Protein AF-A0A925EQN0-F1 (afdb_monomer_lite)

Radius of gyration: 36.77 Å; chains: 1; bounding box: 97×65×99 Å

pLDDT: mean 90.42, std 8.97, range [53.41, 98.31]

Structure (mmCIF, N/CA/C/O backbone):
data_AF-A0A925EQN0-F1
#
_entry.id   AF-A0A925EQN0-F1
#
loop_
_atom_site.group_PDB
_atom_site.id
_atom_site.type_symbol
_atom_site.label_atom_id
_atom_site.label_alt_id
_atom_site.label_comp_id
_atom_site.label_asym_id
_atom_site.label_entity_id
_atom_site.label_seq_id
_atom_site.pdbx_PDB_ins_code
_atom_site.Cartn_x
_atom_site.Cartn_y
_atom_site.Cartn_z
_atom_site.occupancy
_atom_site.B_iso_or_equiv
_atom_site.auth_seq_id
_atom_site.auth_comp_id
_atom_site.auth_asym_id
_atom_site.auth_atom_id
_atom_site.pdbx_PDB_model_num
ATOM 1 N N . MET A 1 1 ? 70.027 45.862 -62.067 1.00 58.44 1 MET A N 1
ATOM 2 C CA . MET A 1 1 ? 68.716 45.184 -62.130 1.00 58.44 1 MET A CA 1
ATOM 3 C C . MET A 1 1 ? 68.752 43.641 -61.970 1.00 58.44 1 MET A C 1
ATOM 5 O O . MET A 1 1 ? 67.937 42.987 -62.599 1.00 58.44 1 MET A O 1
ATOM 9 N N . PRO A 1 2 ? 69.597 43.026 -61.104 1.00 63.03 2 PRO A N 1
ATOM 10 C CA . PRO A 1 2 ? 69.382 41.618 -60.701 1.00 63.03 2 PRO A CA 1
ATOM 11 C C . PRO A 1 2 ? 68.951 41.403 -59.232 1.00 63.03 2 PRO A C 1
ATOM 13 O O . PRO A 1 2 ? 68.528 40.306 -58.888 1.00 63.03 2 PRO A O 1
ATOM 16 N N . LYS A 1 3 ? 69.022 42.420 -58.357 1.00 62.72 3 LYS A N 1
ATOM 17 C CA . LYS A 1 3 ? 68.705 42.266 -56.920 1.00 62.72 3 LYS A CA 1
ATOM 18 C C . LYS A 1 3 ? 67.202 42.151 -56.619 1.00 62.72 3 LYS A C 1
ATOM 20 O O . LYS A 1 3 ? 66.830 41.412 -55.714 1.00 62.72 3 LYS A O 1
ATOM 25 N N . ASP A 1 4 ? 66.349 42.803 -57.407 1.00 73.25 4 ASP A N 1
ATOM 26 C CA . ASP A 1 4 ? 64.898 42.819 -57.157 1.00 73.25 4 ASP A CA 1
ATOM 27 C C . ASP A 1 4 ? 64.240 41.462 -57.460 1.00 73.25 4 ASP A C 1
ATOM 29 O O . ASP A 1 4 ? 63.371 41.014 -56.719 1.00 73.25 4 ASP A O 1
ATOM 33 N N . SER A 1 5 ? 64.725 40.737 -58.477 1.00 79.12 5 SER A N 1
ATOM 34 C CA . SER A 1 5 ? 64.234 39.388 -58.802 1.00 79.12 5 SER A CA 1
ATOM 35 C C . SER A 1 5 ? 64.586 38.355 -57.728 1.00 79.12 5 SER A C 1
ATOM 37 O O . SER A 1 5 ? 63.827 37.414 -57.515 1.00 79.12 5 SER A O 1
ATOM 39 N N . GLN A 1 6 ? 65.720 38.523 -57.041 1.00 85.00 6 GLN A N 1
ATOM 40 C CA . GLN A 1 6 ? 66.134 37.616 -55.971 1.00 8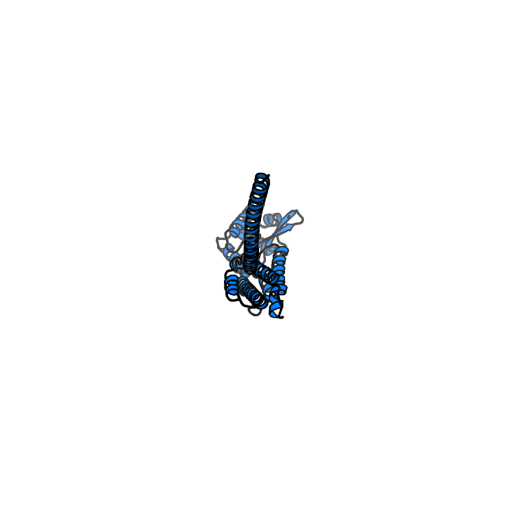5.00 6 GLN A CA 1
ATOM 41 C C . GLN A 1 6 ? 65.273 37.810 -54.717 1.00 85.00 6 GLN A C 1
ATOM 43 O O . GLN A 1 6 ? 64.900 36.830 -54.081 1.00 85.00 6 GLN A O 1
ATOM 48 N N . LEU A 1 7 ? 64.906 39.055 -54.395 1.00 84.50 7 LEU A N 1
ATOM 49 C CA . LEU A 1 7 ? 64.017 39.358 -53.274 1.00 84.50 7 LEU A CA 1
ATOM 50 C C . LEU A 1 7 ? 62.600 38.812 -53.506 1.00 84.50 7 LEU A C 1
ATOM 52 O O . LEU A 1 7 ? 62.035 38.201 -52.604 1.00 84.50 7 LEU A O 1
ATOM 56 N N . VAL A 1 8 ? 62.051 38.980 -54.714 1.00 85.75 8 VAL A N 1
ATOM 57 C CA . VAL A 1 8 ? 60.722 38.451 -55.070 1.00 85.75 8 VAL A CA 1
ATOM 58 C C . VAL A 1 8 ? 60.689 36.923 -54.970 1.00 85.75 8 VAL A C 1
ATOM 60 O O . VAL A 1 8 ? 59.773 36.380 -54.360 1.00 85.75 8 VAL A O 1
ATOM 63 N N . ASN A 1 9 ? 61.713 36.232 -55.478 1.00 88.12 9 ASN A N 1
ATOM 64 C CA . ASN A 1 9 ? 61.792 34.771 -55.387 1.00 88.12 9 ASN A CA 1
ATOM 65 C C . ASN A 1 9 ? 61.918 34.284 -53.935 1.00 88.12 9 ASN A C 1
ATOM 67 O O . ASN A 1 9 ? 61.259 33.318 -53.564 1.00 88.12 9 ASN A O 1
ATOM 71 N N . SER A 1 10 ? 62.699 34.972 -53.096 1.00 87.31 10 SER A N 1
ATOM 72 C CA . SER A 1 10 ? 62.798 34.640 -51.668 1.00 87.31 10 SER A CA 1
ATOM 73 C C . SER A 1 10 ? 61.473 34.839 -50.929 1.00 87.31 10 SER A C 1
ATOM 75 O O . SER A 1 10 ? 61.122 34.028 -50.079 1.00 87.31 10 SER A O 1
ATOM 77 N N . ILE A 1 11 ? 60.719 35.895 -51.250 1.00 88.12 11 ILE A N 1
ATOM 78 C CA . ILE A 1 11 ? 59.400 36.148 -50.653 1.00 88.12 11 ILE A CA 1
ATOM 79 C C . ILE A 1 11 ? 58.397 35.070 -51.085 1.00 88.12 11 ILE A C 1
ATOM 81 O O . ILE A 1 11 ? 57.689 34.531 -50.239 1.00 88.12 11 ILE A O 1
ATOM 85 N N . LEU A 1 12 ? 58.364 34.717 -52.375 1.00 89.50 12 LEU A N 1
ATOM 86 C CA . LEU A 1 12 ? 57.495 33.652 -52.889 1.00 89.50 12 LEU A CA 1
ATOM 87 C C . LEU A 1 12 ? 57.830 32.288 -52.280 1.00 89.50 12 LEU A C 1
ATOM 89 O O . LEU A 1 12 ? 56.913 31.544 -51.940 1.00 89.50 12 LEU A O 1
ATOM 93 N N . GLN A 1 13 ? 59.117 31.983 -52.083 1.00 90.62 13 GLN A N 1
ATOM 94 C CA . GLN A 1 13 ? 59.533 30.750 -51.417 1.00 90.62 13 GLN A CA 1
ATOM 95 C C . GLN A 1 13 ? 59.022 30.704 -49.974 1.00 90.62 13 GLN A C 1
ATOM 97 O O . GLN A 1 13 ? 58.422 29.714 -49.581 1.00 90.62 13 GLN A O 1
ATOM 102 N N . VAL A 1 14 ? 59.168 31.795 -49.214 1.00 91.56 14 VAL A N 1
ATOM 103 C CA . VAL A 1 14 ? 58.647 31.869 -47.840 1.00 91.56 14 VAL A CA 1
ATOM 104 C C . VAL A 1 14 ? 57.130 31.673 -47.817 1.00 91.56 14 VAL A C 1
ATOM 106 O O . VAL A 1 14 ? 56.643 30.910 -46.992 1.00 91.56 14 VAL A O 1
ATOM 109 N N . PHE A 1 15 ? 56.374 32.310 -48.717 1.00 92.81 15 PHE A N 1
ATOM 110 C CA . PHE A 1 15 ? 54.924 32.095 -48.789 1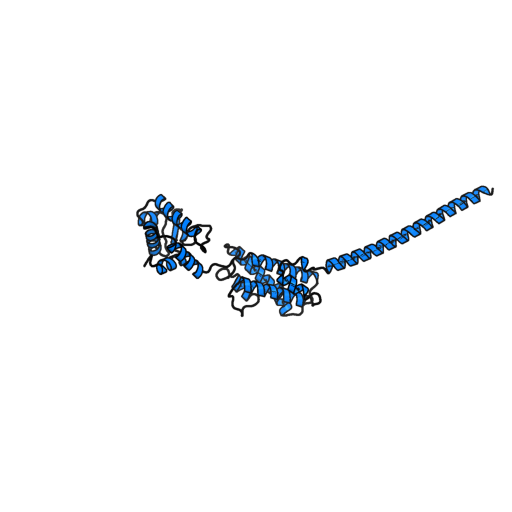.00 92.81 15 PHE A CA 1
ATOM 111 C C . PHE A 1 15 ? 54.564 30.648 -49.126 1.00 92.81 15 PHE A C 1
ATOM 113 O O . PHE A 1 15 ? 53.687 30.096 -48.472 1.00 92.81 15 PHE A O 1
ATOM 120 N N . THR A 1 16 ? 55.280 30.029 -50.065 1.00 91.44 16 THR A N 1
ATOM 121 C CA . THR A 1 16 ? 55.077 28.621 -50.439 1.00 91.44 16 THR A CA 1
ATOM 122 C C . THR A 1 16 ? 55.351 27.699 -49.248 1.00 91.44 16 THR A C 1
ATOM 124 O O . THR A 1 16 ? 54.508 26.879 -48.898 1.00 91.44 16 THR A O 1
ATOM 127 N N . ASP A 1 17 ? 56.470 27.899 -48.544 1.00 90.00 17 ASP A N 1
ATOM 128 C CA . ASP A 1 17 ? 56.831 27.118 -47.355 1.00 90.00 17 ASP A CA 1
ATOM 129 C C . ASP A 1 17 ? 55.793 27.295 -46.224 1.00 90.00 17 ASP A C 1
ATOM 131 O O . ASP A 1 17 ? 55.459 26.349 -45.499 1.00 90.00 17 ASP A O 1
ATOM 135 N N . TYR A 1 18 ? 55.253 28.510 -46.062 1.00 92.75 18 TYR A N 1
ATOM 136 C CA . TYR A 1 18 ? 54.185 28.794 -45.101 1.00 92.75 18 TYR A CA 1
ATOM 137 C C . TYR A 1 18 ? 52.859 28.137 -45.498 1.00 92.75 18 TYR A C 1
ATOM 139 O O . TYR A 1 18 ? 52.215 27.553 -44.625 1.00 92.75 18 TYR A O 1
ATOM 147 N N . GLU A 1 19 ? 52.452 28.213 -46.766 1.00 93.62 19 GLU A N 1
ATOM 148 C CA . GLU A 1 19 ? 51.246 27.554 -47.284 1.00 93.62 19 GLU A CA 1
ATOM 149 C C . GLU A 1 19 ? 51.333 26.039 -47.087 1.00 93.62 19 GLU A C 1
ATOM 151 O O . GLU A 1 19 ? 50.439 25.455 -46.477 1.00 93.62 19 GLU A O 1
ATOM 156 N N . GLU A 1 20 ? 52.455 25.413 -47.454 1.00 92.19 20 GLU A N 1
ATOM 157 C CA . GLU A 1 20 ? 52.671 23.975 -47.252 1.00 92.19 20 GLU A CA 1
ATOM 158 C C . GLU A 1 20 ? 52.589 23.579 -45.770 1.00 92.19 20 GLU A C 1
ATOM 160 O O . GLU A 1 20 ? 51.961 22.575 -45.408 1.00 92.19 20 GLU A O 1
ATOM 165 N N . THR A 1 21 ? 53.180 24.391 -44.888 1.00 94.62 21 THR A N 1
ATOM 166 C CA . THR A 1 21 ? 53.136 24.171 -43.436 1.00 94.62 21 THR A CA 1
ATOM 167 C C . THR A 1 21 ? 51.713 24.297 -42.886 1.00 94.62 21 THR A C 1
ATOM 169 O O . THR A 1 21 ? 51.304 23.513 -42.022 1.00 94.62 21 THR A O 1
ATOM 172 N N . TRP A 1 22 ? 50.945 25.282 -43.354 1.00 93.38 22 TRP A N 1
ATOM 173 C CA . TRP A 1 22 ? 49.561 25.485 -42.931 1.00 93.38 22 TRP A CA 1
ATOM 174 C C . TRP A 1 22 ? 48.634 24.391 -43.458 1.00 93.38 22 TRP A C 1
ATOM 176 O O . TRP A 1 22 ? 47.835 23.867 -42.682 1.00 93.38 22 TRP A O 1
ATOM 186 N N . ASP A 1 23 ? 48.802 23.960 -44.704 1.00 93.94 23 ASP A N 1
ATOM 187 C CA . ASP A 1 23 ? 48.043 22.855 -45.290 1.00 93.94 23 ASP A CA 1
ATOM 188 C C . ASP A 1 23 ? 48.333 21.525 -44.592 1.00 93.94 23 ASP A C 1
ATOM 190 O O . ASP A 1 23 ? 47.439 20.696 -44.396 1.00 93.94 23 ASP A O 1
ATOM 194 N N . ALA A 1 24 ? 49.581 21.292 -44.178 1.00 93.69 24 ALA A N 1
ATOM 195 C CA . ALA A 1 24 ? 49.928 20.141 -43.350 1.00 93.69 24 ALA A CA 1
ATOM 196 C C . ALA A 1 24 ? 49.210 20.186 -41.989 1.00 93.69 24 ALA A C 1
ATOM 198 O O . ALA A 1 24 ? 48.601 19.195 -41.583 1.00 93.69 24 ALA A O 1
ATOM 199 N N . LYS A 1 25 ? 49.206 21.345 -41.315 1.00 95.06 25 LYS A N 1
ATOM 200 C CA . LYS A 1 25 ? 48.501 21.528 -40.033 1.00 95.06 25 LYS A CA 1
ATOM 201 C C . LYS A 1 25 ? 46.985 21.385 -40.166 1.00 95.06 25 LYS A C 1
ATOM 203 O O . LYS A 1 25 ? 46.360 20.786 -39.295 1.00 95.06 25 LYS A O 1
ATOM 208 N N . LEU A 1 26 ? 46.390 21.914 -41.235 1.00 95.00 26 LEU A N 1
ATOM 209 C CA . LEU A 1 26 ? 44.955 21.794 -41.497 1.00 95.00 26 LEU A CA 1
ATOM 210 C C . LEU A 1 26 ? 44.553 20.337 -41.741 1.00 95.00 26 LEU A C 1
ATOM 212 O O . LEU A 1 26 ? 43.546 19.893 -41.194 1.00 95.00 26 LEU A O 1
ATOM 216 N N . ARG A 1 27 ? 45.359 19.574 -42.490 1.00 95.31 27 ARG A N 1
ATOM 217 C CA . ARG A 1 27 ? 45.134 18.135 -42.698 1.00 95.31 27 ARG A CA 1
ATOM 218 C C . ARG A 1 27 ? 45.227 17.336 -41.399 1.00 95.31 27 ARG A C 1
ATOM 220 O O . ARG A 1 27 ? 44.339 16.531 -41.139 1.00 95.31 27 ARG A O 1
ATOM 227 N N . ASP A 1 28 ? 46.240 17.594 -40.570 1.00 96.69 28 ASP A N 1
ATOM 228 C CA . ASP A 1 28 ? 46.379 16.951 -39.254 1.00 96.69 28 ASP A CA 1
ATOM 229 C C . ASP A 1 28 ? 45.178 17.254 -38.342 1.00 96.69 28 ASP A C 1
ATOM 231 O O . ASP A 1 28 ? 44.605 16.357 -37.723 1.00 96.69 28 ASP A O 1
ATOM 235 N N . LYS A 1 29 ? 44.724 18.514 -38.314 1.00 96.44 29 LYS A N 1
ATOM 236 C CA . LYS A 1 29 ? 43.554 18.917 -37.523 1.00 96.44 29 LYS A CA 1
ATOM 237 C C . LYS A 1 29 ? 42.253 18.311 -38.039 1.00 96.44 29 LYS A C 1
ATOM 239 O O . LYS A 1 29 ? 41.439 17.880 -37.229 1.00 96.44 29 LYS A O 1
ATOM 244 N N . ALA A 1 30 ? 42.062 18.245 -39.354 1.00 96.00 30 ALA A N 1
ATOM 245 C CA . ALA A 1 30 ? 40.897 17.595 -39.948 1.00 96.00 30 ALA A CA 1
ATOM 246 C C . ALA A 1 30 ? 40.858 16.093 -39.622 1.00 96.00 30 ALA A C 1
ATOM 248 O O . ALA A 1 30 ? 39.791 15.552 -39.341 1.00 96.00 30 ALA A O 1
ATOM 249 N N . GLU A 1 31 ? 42.014 15.427 -39.603 1.00 96.44 31 GLU A N 1
ATOM 250 C CA . GLU A 1 31 ? 42.104 14.023 -39.203 1.00 96.44 31 GLU A CA 1
ATOM 251 C C . GLU A 1 31 ? 41.797 13.825 -37.715 1.00 96.44 31 GLU A C 1
ATOM 253 O O . GLU A 1 31 ? 41.007 12.951 -37.366 1.00 96.44 31 GLU A O 1
ATOM 258 N N . GLN A 1 32 ? 42.330 14.688 -36.843 1.00 96.69 32 GLN A N 1
ATOM 259 C CA . GLN A 1 32 ? 41.998 14.682 -35.414 1.00 96.69 32 GLN A CA 1
ATOM 260 C C . GLN A 1 32 ? 40.500 14.898 -35.165 1.00 96.69 32 GLN A C 1
ATOM 262 O O . GLN A 1 32 ? 39.926 14.210 -34.326 1.00 96.69 32 GLN A O 1
ATOM 267 N N . ILE A 1 33 ? 39.853 15.815 -35.895 1.00 96.31 33 ILE A N 1
ATOM 268 C CA . ILE A 1 33 ? 38.404 16.042 -35.785 1.00 96.31 33 ILE A CA 1
ATOM 269 C C . ILE A 1 33 ? 37.640 14.776 -36.172 1.00 96.31 33 ILE A C 1
ATOM 271 O O . ILE A 1 33 ? 36.804 14.334 -35.394 1.00 96.31 33 ILE A O 1
ATOM 275 N N . ARG A 1 34 ? 37.976 14.136 -37.300 1.00 96.31 34 ARG A N 1
ATOM 276 C CA . ARG A 1 34 ? 37.315 12.887 -37.721 1.00 96.31 34 ARG A CA 1
ATOM 277 C C . ARG A 1 34 ? 37.488 11.757 -36.707 1.00 96.31 34 ARG A C 1
ATOM 279 O O . ARG A 1 34 ? 36.537 11.031 -36.434 1.00 96.31 34 ARG A O 1
ATOM 286 N N . GLN A 1 35 ? 38.679 11.619 -36.125 1.00 96.56 35 GLN A N 1
ATOM 287 C CA . GLN A 1 35 ? 38.935 10.626 -35.077 1.00 96.56 35 GLN A CA 1
ATOM 288 C C . GLN A 1 35 ? 38.119 10.909 -33.813 1.00 96.56 35 GLN A C 1
ATOM 290 O O . GLN A 1 35 ? 37.548 9.984 -33.240 1.00 96.56 35 GLN A O 1
ATOM 295 N N . LEU A 1 36 ? 38.028 12.175 -33.395 1.00 95.50 36 LEU A N 1
ATOM 296 C CA . LEU A 1 36 ? 37.212 12.576 -32.250 1.00 95.50 36 LEU A CA 1
ATOM 297 C C . LEU A 1 36 ? 35.720 12.374 -32.519 1.00 95.50 36 LEU A C 1
ATOM 299 O O . LEU A 1 36 ? 35.025 11.864 -31.650 1.00 95.50 36 LEU A O 1
ATOM 303 N N . GLU A 1 37 ? 35.229 12.709 -33.711 1.00 95.88 37 GLU A N 1
ATOM 304 C CA . GLU A 1 37 ? 33.841 12.456 -34.115 1.00 95.88 37 GLU A CA 1
ATOM 305 C C . GLU A 1 37 ? 33.521 10.956 -34.085 1.00 95.88 37 GLU A C 1
ATOM 307 O O . GLU A 1 37 ? 32.477 10.560 -33.568 1.00 95.88 37 GLU A O 1
ATOM 312 N N . GLN A 1 38 ? 34.440 10.105 -34.555 1.00 94.44 38 GLN A N 1
ATOM 313 C CA . GLN A 1 38 ? 34.281 8.652 -34.488 1.00 94.44 38 GLN A CA 1
ATOM 314 C C . GLN A 1 38 ? 34.297 8.132 -33.042 1.00 94.44 38 GLN A C 1
ATOM 316 O O . GLN A 1 38 ? 33.487 7.274 -32.696 1.00 94.44 38 GLN A O 1
ATOM 321 N N . GLN A 1 39 ? 35.183 8.653 -32.189 1.00 93.38 39 GLN A N 1
ATOM 322 C CA . GLN A 1 39 ? 35.232 8.296 -30.768 1.00 93.38 39 GLN A CA 1
ATOM 323 C C . GLN A 1 39 ? 33.982 8.752 -30.017 1.00 93.38 39 GLN A C 1
ATOM 325 O O . GLN A 1 39 ? 33.459 7.990 -29.212 1.00 93.38 39 GLN A O 1
ATOM 330 N N . VAL A 1 40 ? 33.482 9.962 -30.282 1.00 90.50 40 VAL A N 1
ATOM 331 C CA . VAL A 1 40 ? 32.233 10.463 -29.697 1.00 90.50 40 VAL A CA 1
ATOM 332 C C . VAL A 1 40 ? 31.068 9.590 -30.139 1.00 90.50 40 VAL A C 1
ATOM 334 O O . VAL A 1 40 ? 30.333 9.129 -29.280 1.00 90.50 40 VAL A O 1
ATOM 337 N N . ALA A 1 41 ? 30.949 9.264 -31.429 1.00 84.56 41 ALA A N 1
ATOM 338 C CA . ALA A 1 41 ? 29.894 8.375 -31.915 1.00 84.56 41 ALA A CA 1
ATOM 339 C C . ALA A 1 41 ? 29.976 6.970 -31.289 1.00 84.56 41 ALA A C 1
ATOM 341 O O . ALA A 1 41 ? 28.951 6.377 -30.954 1.00 84.56 41 ALA A O 1
ATOM 342 N N . GLN A 1 42 ? 31.188 6.442 -31.092 1.00 84.38 42 GLN A N 1
ATOM 343 C CA . GLN A 1 42 ? 31.390 5.165 -30.411 1.00 84.38 42 GLN A CA 1
ATOM 344 C C . GLN A 1 42 ? 30.995 5.245 -28.932 1.00 84.38 42 GLN A C 1
ATOM 346 O O . GLN A 1 42 ? 30.252 4.391 -28.463 1.00 84.38 42 GLN A O 1
ATOM 351 N N . LEU A 1 43 ? 31.438 6.274 -28.207 1.00 78.62 43 LEU A N 1
ATOM 352 C CA . LEU A 1 43 ? 31.100 6.475 -26.796 1.00 78.62 43 LEU A CA 1
ATOM 353 C C . LEU A 1 43 ? 29.610 6.759 -26.599 1.00 78.62 43 LEU A C 1
ATOM 355 O O . LEU A 1 43 ? 29.028 6.285 -25.632 1.00 78.62 43 LEU A O 1
ATOM 359 N N . GLU A 1 44 ? 28.979 7.501 -27.506 1.00 76.88 44 GLU A N 1
ATOM 360 C CA . GLU A 1 44 ? 27.533 7.711 -27.523 1.00 76.88 44 GLU A CA 1
ATOM 361 C C . GLU A 1 44 ? 26.802 6.393 -27.760 1.00 76.88 44 GLU A C 1
ATOM 363 O O . GLU A 1 44 ? 25.831 6.126 -27.063 1.00 76.88 44 GLU A O 1
ATOM 368 N N . SER A 1 45 ? 27.286 5.539 -28.668 1.00 70.25 45 SER A N 1
ATOM 369 C CA . SER A 1 45 ? 26.742 4.192 -28.870 1.00 70.25 45 SER A CA 1
ATOM 370 C C . SER A 1 45 ? 26.929 3.313 -27.634 1.00 70.25 45 SER A C 1
ATOM 372 O O . SER A 1 45 ? 25.985 2.656 -27.222 1.00 70.25 45 SER A O 1
ATOM 374 N N . GLU A 1 46 ? 28.100 3.327 -26.997 1.00 69.50 46 GLU A N 1
ATOM 375 C CA . GLU A 1 46 ? 28.379 2.566 -25.772 1.00 69.50 46 GLU A CA 1
ATOM 376 C C . GLU A 1 46 ? 27.536 3.066 -24.587 1.00 69.50 46 GLU A C 1
ATOM 378 O O . GLU A 1 46 ? 27.012 2.267 -23.812 1.00 69.50 46 GLU A O 1
ATOM 383 N N . LEU A 1 47 ? 27.348 4.384 -24.466 1.00 62.38 47 LEU A N 1
ATOM 384 C CA . LEU A 1 47 ? 26.494 5.009 -23.455 1.00 62.38 47 LEU A CA 1
ATOM 385 C C . LEU A 1 47 ? 25.007 4.746 -23.728 1.00 62.38 47 LEU A C 1
ATOM 387 O O . LEU A 1 47 ? 24.227 4.581 -22.793 1.00 62.38 47 LEU A O 1
ATOM 391 N N . LEU A 1 48 ? 24.605 4.695 -24.999 1.00 57.91 48 LEU A N 1
ATOM 392 C CA . LEU A 1 48 ? 23.242 4.364 -25.391 1.00 57.91 48 LEU A CA 1
ATOM 393 C C . LEU A 1 48 ? 22.971 2.874 -25.158 1.00 57.91 48 LEU A C 1
ATOM 395 O O . LEU A 1 48 ? 21.937 2.554 -24.581 1.00 57.91 48 LEU A O 1
ATOM 399 N N . GLU A 1 49 ? 23.887 1.975 -25.530 1.00 58.59 49 GLU A N 1
ATOM 400 C CA . GLU A 1 49 ? 23.816 0.522 -25.290 1.00 58.59 49 GLU A CA 1
ATOM 401 C C . GLU A 1 49 ? 23.892 0.169 -23.799 1.00 58.59 49 GLU A C 1
ATOM 403 O O . GLU A 1 49 ? 23.286 -0.810 -23.354 1.00 58.59 49 GLU A O 1
ATOM 408 N N . ALA A 1 50 ? 24.533 1.017 -22.994 1.00 53.41 50 ALA A N 1
ATOM 409 C CA . ALA A 1 50 ? 24.428 1.015 -21.547 1.00 53.41 50 ALA A CA 1
ATOM 410 C C . ALA A 1 50 ? 23.024 1.461 -21.087 1.00 53.41 50 ALA A C 1
ATOM 412 O O . ALA A 1 50 ? 22.842 2.471 -20.415 1.00 53.41 50 ALA A O 1
ATOM 413 N N . VAL A 1 51 ? 22.016 0.605 -21.289 1.00 54.34 51 VAL A N 1
ATOM 414 C CA . VAL A 1 51 ? 21.224 0.262 -20.101 1.00 54.34 51 VAL A CA 1
ATOM 415 C C . VAL A 1 51 ? 22.082 -0.655 -19.287 1.00 54.34 51 VAL A C 1
ATOM 417 O O . VAL A 1 51 ? 22.035 -1.877 -19.393 1.00 54.34 51 VAL A O 1
ATOM 420 N N . THR A 1 52 ? 22.940 -0.030 -18.496 1.00 57.34 52 THR A N 1
ATOM 421 C CA . THR A 1 52 ? 23.561 -0.751 -17.421 1.00 57.34 52 THR A CA 1
ATOM 422 C C . THR A 1 52 ? 22.436 -1.157 -16.474 1.00 57.34 52 THR A C 1
ATOM 424 O O . THR A 1 52 ? 21.627 -0.334 -16.040 1.00 57.34 52 THR A O 1
ATOM 427 N N . PRO A 1 53 ? 22.407 -2.430 -16.072 1.00 58.75 53 PRO A N 1
ATOM 428 C CA . PRO A 1 53 ? 21.712 -2.856 -14.868 1.00 58.75 53 PRO A CA 1
ATOM 429 C C . PRO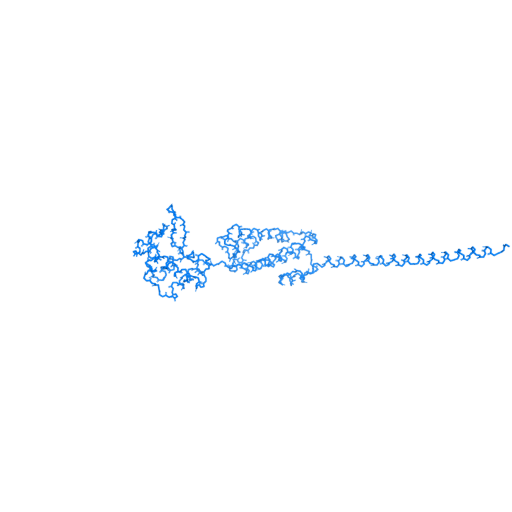 A 1 53 ? 22.171 -2.087 -13.609 1.00 58.75 53 PRO A C 1
ATOM 431 O O . PRO A 1 53 ? 21.669 -2.349 -12.528 1.00 58.75 53 PRO A O 1
ATOM 434 N N . ASP A 1 54 ? 23.123 -1.154 -13.719 1.00 64.06 54 ASP A N 1
ATOM 435 C CA . ASP A 1 54 ? 23.595 -0.290 -12.639 1.00 64.06 54 ASP A CA 1
ATOM 436 C C . ASP A 1 54 ? 22.596 0.791 -12.223 1.00 64.06 54 ASP A C 1
ATOM 438 O O . ASP A 1 54 ? 22.630 1.188 -11.064 1.00 64.06 54 ASP A O 1
ATOM 442 N N . ASP A 1 55 ? 21.665 1.182 -13.098 1.00 79.62 55 ASP A N 1
ATOM 443 C CA . ASP A 1 55 ? 20.558 2.083 -12.735 1.00 79.62 55 ASP A CA 1
ATOM 444 C C . ASP A 1 55 ? 19.359 1.344 -12.110 1.00 79.62 55 ASP A C 1
ATOM 446 O O . ASP A 1 55 ? 18.409 1.984 -11.663 1.00 79.62 55 ASP A O 1
ATOM 450 N N . ILE A 1 56 ? 19.362 0.005 -12.138 1.00 89.69 56 ILE A N 1
ATOM 451 C CA . ILE A 1 56 ? 18.278 -0.824 -11.602 1.00 89.69 56 ILE A CA 1
ATOM 452 C C . ILE A 1 56 ? 18.501 -1.014 -10.108 1.00 89.69 56 ILE A C 1
ATOM 454 O O . ILE A 1 56 ? 19.546 -1.517 -9.694 1.00 89.69 56 ILE A O 1
ATOM 458 N N . ILE A 1 57 ? 17.498 -0.633 -9.322 1.00 93.06 57 ILE A N 1
ATOM 459 C CA . ILE A 1 57 ? 17.553 -0.650 -7.862 1.00 93.06 57 ILE A CA 1
ATOM 460 C C . ILE A 1 57 ? 17.220 -2.045 -7.316 1.00 93.06 57 ILE A C 1
ATOM 462 O O . ILE A 1 57 ? 17.891 -2.511 -6.395 1.00 93.06 57 ILE A O 1
ATOM 466 N N . ASP A 1 58 ? 16.209 -2.743 -7.853 1.00 94.62 58 ASP A N 1
ATOM 467 C CA . ASP A 1 58 ? 15.887 -4.098 -7.384 1.00 94.62 58 ASP A CA 1
ATOM 468 C C . ASP A 1 58 ? 16.952 -5.099 -7.852 1.00 94.62 58 ASP A C 1
ATOM 470 O O . ASP A 1 58 ? 17.050 -5.461 -9.026 1.00 94.62 58 ASP A O 1
ATOM 474 N N . GLU A 1 59 ? 17.720 -5.612 -6.891 1.00 93.00 59 GLU A N 1
ATOM 475 C CA . GLU A 1 59 ? 18.811 -6.562 -7.135 1.00 93.00 59 GLU A CA 1
ATOM 476 C C . GLU A 1 59 ? 18.346 -7.842 -7.850 1.00 93.00 59 GLU A C 1
ATOM 478 O O . GLU A 1 59 ? 19.056 -8.389 -8.692 1.00 93.00 59 GLU A O 1
ATOM 483 N N . ALA A 1 60 ? 17.128 -8.322 -7.572 1.00 93.50 60 ALA A N 1
ATOM 484 C CA . ALA A 1 60 ? 16.616 -9.533 -8.213 1.00 93.50 60 ALA A CA 1
ATOM 485 C C . ALA A 1 60 ? 16.299 -9.307 -9.701 1.00 93.50 60 ALA A C 1
ATOM 487 O O . ALA A 1 60 ? 16.557 -10.187 -10.529 1.00 93.50 60 ALA A O 1
ATOM 488 N N . LEU A 1 61 ? 15.758 -8.138 -10.050 1.00 95.00 61 LEU A N 1
ATOM 489 C CA . LEU A 1 61 ? 15.577 -7.695 -11.424 1.00 95.00 61 LEU A CA 1
ATOM 490 C C . LEU A 1 61 ? 16.937 -7.506 -12.097 1.00 95.00 61 LEU A C 1
ATOM 492 O O . LEU A 1 61 ? 17.156 -8.081 -13.164 1.00 95.00 61 LEU A O 1
ATOM 496 N N . LYS A 1 62 ? 17.867 -6.791 -11.456 1.00 93.69 62 LYS A N 1
ATOM 497 C CA . LYS A 1 62 ? 19.234 -6.570 -11.948 1.00 93.69 62 LYS A CA 1
ATOM 498 C C . LYS A 1 62 ? 19.923 -7.888 -12.313 1.00 93.69 62 LYS A C 1
ATOM 500 O O . LYS A 1 62 ? 20.337 -8.079 -13.460 1.00 93.69 62 LYS A O 1
ATOM 505 N N . ASP A 1 63 ? 19.946 -8.841 -11.384 1.00 92.44 63 ASP A N 1
ATOM 506 C CA . ASP A 1 63 ? 20.509 -10.180 -11.579 1.00 92.44 63 ASP A CA 1
ATOM 507 C C . ASP A 1 63 ? 19.829 -10.957 -12.710 1.00 92.44 63 ASP A C 1
ATOM 509 O O . ASP A 1 63 ? 20.476 -11.729 -13.430 1.00 92.44 63 ASP A O 1
ATOM 513 N N . ARG A 1 64 ? 18.507 -10.803 -12.861 1.00 92.81 64 ARG A N 1
ATOM 514 C CA . ARG A 1 64 ? 17.744 -11.465 -13.925 1.00 92.81 64 ARG A CA 1
ATOM 515 C C . ARG A 1 64 ? 18.115 -10.897 -15.290 1.00 92.81 64 ARG A C 1
ATOM 517 O O . ARG A 1 64 ? 18.360 -11.680 -16.205 1.00 92.81 64 ARG A O 1
ATOM 524 N N . LEU A 1 65 ? 18.197 -9.575 -15.420 1.00 91.50 65 LEU A N 1
ATOM 525 C CA . LEU A 1 65 ? 18.500 -8.911 -16.688 1.00 91.50 65 LEU A CA 1
ATOM 526 C C . LEU A 1 65 ? 19.965 -9.084 -17.107 1.00 91.50 65 LEU A C 1
ATOM 528 O O . LEU A 1 65 ? 20.240 -9.268 -18.290 1.00 91.50 65 LEU A O 1
ATOM 532 N N . LEU A 1 66 ? 20.903 -9.145 -16.155 1.00 88.88 66 LEU A N 1
ATOM 533 C CA . LEU A 1 66 ? 22.312 -9.455 -16.437 1.00 88.88 66 LEU A CA 1
ATOM 534 C C . LEU A 1 66 ? 22.501 -10.809 -17.142 1.00 88.88 66 LEU A C 1
ATOM 536 O O . LEU A 1 66 ? 23.436 -10.965 -17.927 1.00 88.88 66 LEU A O 1
ATOM 540 N N . LYS A 1 67 ? 21.609 -11.776 -16.901 1.00 89.69 67 LYS A N 1
ATOM 541 C CA . LYS A 1 67 ? 21.621 -13.099 -17.554 1.00 89.69 67 LYS A CA 1
ATOM 542 C C . LYS A 1 67 ? 21.012 -13.083 -18.960 1.00 89.69 67 LYS A C 1
ATOM 544 O O . LYS A 1 67 ? 21.134 -14.069 -19.678 1.00 89.69 67 LYS A O 1
ATOM 549 N N . LEU A 1 68 ? 20.365 -11.984 -19.348 1.00 88.75 68 LEU A N 1
ATOM 550 C CA . LEU A 1 68 ? 19.600 -11.832 -20.587 1.00 88.75 68 LEU A CA 1
ATOM 551 C C . LEU A 1 68 ? 20.204 -10.784 -21.532 1.00 88.75 68 LEU A C 1
ATOM 553 O O . LEU A 1 68 ? 19.528 -10.345 -22.453 1.00 88.75 68 LEU A O 1
ATOM 557 N N . LYS A 1 69 ? 21.475 -10.397 -21.347 1.00 81.56 69 LYS A N 1
ATOM 558 C CA . LYS A 1 69 ? 22.137 -9.340 -22.141 1.00 81.56 69 LYS A CA 1
ATOM 559 C C . LYS A 1 69 ? 22.019 -9.509 -23.659 1.00 81.56 69 LYS A C 1
ATOM 561 O O . LYS A 1 69 ? 21.976 -8.520 -24.372 1.00 81.56 69 LYS A O 1
ATOM 566 N N . SER A 1 70 ? 21.981 -10.748 -24.145 1.00 82.25 70 SER A N 1
ATOM 567 C CA . SER A 1 70 ? 21.878 -11.066 -25.578 1.00 82.25 70 SER A CA 1
ATOM 568 C C . SER A 1 70 ? 20.488 -11.562 -25.989 1.00 82.25 70 SER A C 1
ATOM 570 O O . SER A 1 70 ? 20.318 -12.050 -27.105 1.00 82.25 70 SER A O 1
ATOM 572 N N . ALA A 1 71 ? 19.507 -11.514 -25.085 1.00 86.62 71 ALA A N 1
ATOM 573 C CA . ALA A 1 71 ? 18.150 -11.945 -25.374 1.00 86.62 71 ALA A CA 1
ATOM 574 C C . ALA A 1 71 ? 17.381 -10.852 -26.139 1.00 86.62 71 ALA A C 1
ATOM 576 O O . ALA A 1 71 ? 17.613 -9.661 -25.913 1.00 86.62 71 ALA A O 1
ATOM 577 N N . PRO A 1 72 ? 16.422 -11.237 -26.998 1.00 88.81 72 PRO A N 1
ATOM 578 C CA . PRO A 1 72 ? 15.466 -10.304 -27.583 1.00 88.81 72 PRO A CA 1
ATOM 579 C C . PRO A 1 72 ? 14.753 -9.447 -26.523 1.00 88.81 72 PRO A C 1
ATOM 581 O O . PRO A 1 72 ? 14.453 -9.913 -25.420 1.00 88.81 72 PRO A O 1
ATOM 584 N N . LEU A 1 73 ? 14.458 -8.187 -26.857 1.00 88.75 73 LEU A N 1
ATOM 585 C CA . LEU A 1 73 ? 13.890 -7.213 -25.914 1.00 88.75 73 LEU A CA 1
ATOM 586 C C . LEU A 1 73 ? 12.520 -7.627 -25.361 1.00 88.75 73 LEU A C 1
ATOM 588 O O . LEU A 1 73 ? 12.211 -7.343 -24.203 1.00 88.75 73 LEU A O 1
ATOM 592 N N . ASP A 1 74 ? 11.710 -8.328 -26.153 1.00 88.69 74 ASP A N 1
ATOM 593 C CA . ASP A 1 74 ? 10.433 -8.887 -25.708 1.00 88.69 74 ASP A CA 1
ATOM 594 C C . ASP A 1 74 ? 10.622 -9.943 -24.607 1.00 88.69 74 ASP A C 1
ATOM 596 O O . ASP A 1 74 ? 9.892 -9.946 -23.615 1.00 88.69 74 ASP A O 1
ATOM 600 N N . THR A 1 75 ? 11.649 -10.784 -24.734 1.00 90.31 75 THR A N 1
ATOM 601 C CA . THR A 1 75 ? 12.049 -11.781 -23.737 1.00 90.31 75 THR A CA 1
ATOM 602 C C . THR A 1 75 ? 12.542 -11.093 -22.469 1.00 90.31 75 THR A C 1
ATOM 604 O O . THR A 1 75 ? 12.114 -11.443 -21.371 1.00 90.31 75 THR A O 1
ATOM 607 N N . THR A 1 76 ? 13.368 -10.058 -22.601 1.00 91.62 76 THR A N 1
ATOM 608 C CA . THR A 1 76 ? 13.853 -9.255 -21.469 1.00 91.62 76 THR A CA 1
ATOM 609 C C . THR A 1 76 ? 12.698 -8.598 -20.701 1.00 91.62 76 THR A C 1
ATOM 611 O O . THR A 1 76 ? 12.626 -8.706 -19.474 1.00 91.62 76 THR A O 1
ATOM 614 N N . LEU A 1 77 ? 11.736 -7.986 -21.402 1.00 92.12 77 LEU A N 1
ATOM 615 C CA . LEU A 1 77 ? 10.543 -7.383 -20.792 1.00 92.12 77 LEU A CA 1
ATOM 616 C C . LEU A 1 77 ? 9.625 -8.413 -20.135 1.00 92.12 77 LEU A C 1
ATOM 618 O O . LEU A 1 77 ? 9.097 -8.179 -19.045 1.00 92.12 77 LEU A O 1
ATOM 622 N N . ARG A 1 78 ? 9.441 -9.565 -20.783 1.00 91.94 78 ARG A N 1
ATOM 623 C CA . ARG A 1 78 ? 8.677 -10.686 -20.235 1.00 91.94 78 ARG A CA 1
ATOM 624 C C . ARG A 1 78 ? 9.240 -11.118 -18.885 1.00 91.94 78 ARG A C 1
ATOM 626 O O . ARG A 1 78 ? 8.489 -11.266 -17.922 1.00 91.94 78 ARG A O 1
ATOM 633 N N . GLU A 1 79 ? 10.553 -11.281 -18.812 1.00 93.94 79 GLU A N 1
ATOM 634 C CA . GLU A 1 79 ? 11.260 -11.706 -17.607 1.00 93.94 79 GLU A CA 1
ATOM 635 C C . GLU A 1 79 ? 11.220 -10.641 -16.502 1.00 93.94 79 GLU A C 1
ATOM 637 O O . GLU A 1 79 ? 10.986 -10.981 -15.341 1.00 93.94 79 GLU A O 1
ATOM 642 N N . ALA A 1 80 ? 11.317 -9.353 -16.846 1.00 94.56 80 ALA A N 1
ATOM 643 C CA . ALA A 1 80 ? 11.079 -8.263 -15.895 1.00 94.56 80 ALA A CA 1
ATOM 644 C C . ALA A 1 80 ? 9.653 -8.316 -15.310 1.00 94.56 80 ALA A C 1
ATOM 646 O O . ALA A 1 80 ? 9.456 -8.204 -14.098 1.00 94.56 80 ALA A O 1
ATOM 647 N N . GLY A 1 81 ? 8.648 -8.573 -16.155 1.00 94.50 81 GLY A N 1
ATOM 648 C CA . GLY A 1 81 ? 7.262 -8.761 -15.724 1.00 94.50 81 GLY A CA 1
ATOM 649 C C . GLY A 1 81 ? 7.076 -9.954 -14.778 1.00 94.50 81 GLY A C 1
ATOM 650 O O . GLY A 1 81 ? 6.287 -9.874 -13.835 1.00 94.50 81 GLY A O 1
ATOM 651 N N . VAL A 1 82 ? 7.823 -11.044 -14.983 1.00 93.69 82 VAL A N 1
ATOM 652 C CA . VAL A 1 82 ? 7.836 -12.205 -14.075 1.00 93.69 82 VAL A CA 1
ATOM 653 C C . VAL A 1 82 ? 8.423 -11.840 -12.710 1.00 93.69 82 VAL A C 1
ATOM 655 O O . VAL A 1 82 ? 7.881 -12.267 -11.687 1.00 93.69 82 VAL A O 1
ATOM 658 N N . VAL A 1 83 ? 9.490 -11.034 -12.666 1.00 95.94 83 VAL A N 1
ATOM 659 C CA . VAL A 1 83 ? 10.068 -10.552 -11.399 1.00 95.94 83 VAL A CA 1
ATOM 660 C C . VAL A 1 83 ? 9.046 -9.717 -10.623 1.00 95.94 83 VAL A C 1
ATOM 662 O O . VAL A 1 83 ? 8.815 -9.995 -9.444 1.00 95.94 83 VAL A O 1
ATOM 665 N N . LEU A 1 84 ? 8.358 -8.783 -11.289 1.00 96.56 84 LEU A N 1
ATOM 666 C CA . LEU A 1 84 ? 7.281 -7.992 -10.682 1.00 96.56 84 LEU A CA 1
ATOM 667 C C . LEU A 1 84 ? 6.155 -8.871 -10.123 1.00 96.56 84 LEU A C 1
ATOM 669 O O . LEU A 1 84 ? 5.739 -8.692 -8.980 1.00 96.56 84 LEU A O 1
ATOM 673 N N . GLU A 1 85 ? 5.680 -9.852 -10.894 1.00 94.94 85 GLU A N 1
ATOM 674 C CA . GLU A 1 85 ? 4.610 -10.764 -10.466 1.00 94.94 85 GLU A CA 1
ATOM 675 C C . GLU A 1 85 ? 5.033 -11.618 -9.256 1.00 94.94 85 GLU A C 1
ATOM 677 O O . GLU A 1 85 ? 4.272 -11.785 -8.298 1.00 94.94 85 GLU A O 1
ATOM 682 N N . SER A 1 86 ? 6.272 -12.117 -9.263 1.00 94.19 86 SER A N 1
ATOM 683 C CA . SER A 1 86 ? 6.860 -12.862 -8.145 1.00 94.19 86 SER A CA 1
ATOM 684 C C . SER A 1 86 ? 6.928 -12.013 -6.871 1.00 94.19 86 SER A C 1
ATOM 686 O O . SER A 1 86 ? 6.524 -12.456 -5.790 1.00 94.19 86 SER A O 1
ATOM 688 N N . ARG A 1 87 ? 7.381 -10.761 -6.995 1.00 94.88 87 ARG A N 1
ATOM 689 C CA . ARG A 1 87 ? 7.485 -9.820 -5.875 1.00 94.88 87 ARG A CA 1
ATOM 690 C C . ARG A 1 87 ? 6.120 -9.416 -5.335 1.00 94.88 87 ARG A C 1
ATOM 692 O O . ARG A 1 87 ? 5.933 -9.458 -4.121 1.00 94.88 87 ARG A O 1
ATOM 699 N N . LEU A 1 88 ? 5.147 -9.153 -6.206 1.00 95.00 88 LEU A N 1
ATOM 700 C CA . LEU A 1 88 ? 3.753 -8.916 -5.822 1.00 95.00 88 LEU A CA 1
ATOM 701 C C . LEU A 1 88 ? 3.178 -10.075 -5.015 1.00 95.00 88 LEU A C 1
ATOM 703 O O . LEU A 1 88 ? 2.549 -9.857 -3.982 1.00 95.00 88 LEU A O 1
ATOM 707 N N . ARG A 1 89 ? 3.425 -11.315 -5.448 1.00 93.81 89 ARG A N 1
ATOM 708 C CA . ARG A 1 89 ? 2.966 -12.499 -4.717 1.00 93.81 89 ARG A CA 1
ATOM 709 C C . ARG A 1 89 ? 3.601 -12.584 -3.333 1.00 93.81 89 ARG A C 1
ATOM 711 O O . ARG A 1 89 ? 2.897 -12.841 -2.364 1.00 93.81 89 ARG A O 1
ATOM 718 N N . LYS A 1 90 ? 4.909 -12.335 -3.232 1.00 92.50 90 LYS A N 1
ATOM 719 C CA . LYS A 1 90 ? 5.618 -12.319 -1.946 1.00 92.50 90 LYS A CA 1
ATOM 720 C C . LYS A 1 90 ? 5.071 -11.232 -1.014 1.00 92.50 90 LYS A C 1
ATOM 722 O O . LYS A 1 90 ? 4.820 -11.520 0.151 1.00 92.50 90 LYS A O 1
ATOM 727 N N . ALA A 1 91 ? 4.859 -10.020 -1.525 1.00 91.69 91 ALA A N 1
ATOM 728 C CA . ALA A 1 91 ? 4.333 -8.895 -0.750 1.00 91.69 91 ALA A CA 1
ATOM 729 C C . ALA A 1 91 ? 2.869 -9.106 -0.324 1.00 91.69 91 ALA A C 1
ATOM 731 O O . ALA A 1 91 ? 2.475 -8.729 0.774 1.00 91.69 91 ALA A O 1
ATOM 732 N N . GLY A 1 92 ? 2.070 -9.766 -1.165 1.00 88.56 92 GLY A N 1
ATOM 733 C CA . GLY A 1 92 ? 0.694 -10.139 -0.848 1.00 88.56 92 GLY A CA 1
ATOM 734 C C . GLY A 1 92 ? 0.545 -11.266 0.181 1.00 88.56 92 GLY A C 1
ATOM 735 O O . GLY A 1 92 ? -0.558 -11.470 0.687 1.00 88.56 92 GLY A O 1
ATOM 736 N N . GLY A 1 93 ? 1.611 -12.005 0.503 1.00 82.44 93 GLY A N 1
ATOM 737 C CA . GLY A 1 93 ? 1.556 -13.149 1.417 1.00 82.44 93 GLY A CA 1
ATOM 738 C C . GLY A 1 93 ? 0.803 -14.353 0.831 1.00 82.44 93 GLY A C 1
ATOM 739 O O . GLY A 1 93 ? 1.041 -14.737 -0.313 1.00 82.44 93 GLY A O 1
ATOM 740 N N . ASP A 1 94 ? -0.108 -14.953 1.609 1.00 75.38 94 ASP A N 1
ATOM 741 C CA . ASP A 1 94 ? -0.932 -16.128 1.247 1.00 75.38 94 ASP A CA 1
ATOM 742 C C . ASP A 1 94 ? -2.016 -15.820 0.187 1.00 75.38 94 ASP A C 1
ATOM 744 O O . ASP A 1 94 ? -3.189 -16.178 0.329 1.00 75.38 94 ASP A O 1
ATOM 748 N N . VAL A 1 95 ? -1.658 -15.109 -0.881 1.00 86.06 95 VAL A N 1
ATOM 749 C CA . VAL A 1 95 ? -2.525 -14.950 -2.051 1.00 86.06 95 VAL A CA 1
ATOM 750 C C . VAL A 1 95 ? -2.584 -16.272 -2.812 1.00 86.06 95 VAL A C 1
ATOM 752 O O . VAL A 1 95 ? -1.574 -16.968 -2.946 1.00 86.06 95 VAL A O 1
ATOM 755 N N . ASP A 1 96 ? -3.760 -16.610 -3.343 1.00 87.62 96 ASP A N 1
ATOM 756 C CA . ASP A 1 96 ? -3.956 -17.836 -4.116 1.00 87.62 96 ASP A CA 1
ATOM 757 C C . ASP A 1 96 ? -2.920 -17.939 -5.255 1.00 87.62 96 ASP A C 1
ATOM 759 O O . ASP A 1 96 ? -2.737 -17.030 -6.075 1.00 87.62 96 ASP A O 1
ATOM 763 N N . LYS A 1 97 ? -2.209 -19.073 -5.279 1.00 88.88 97 LYS A N 1
ATOM 764 C CA . LYS A 1 97 ? -1.127 -19.372 -6.225 1.00 88.88 97 LYS A CA 1
ATOM 765 C C . LYS A 1 97 ? -1.606 -19.417 -7.676 1.00 88.88 97 LYS A C 1
ATOM 767 O O . LYS A 1 97 ? -0.787 -19.248 -8.573 1.00 88.88 97 LYS A O 1
ATOM 772 N N . THR A 1 98 ? -2.903 -19.616 -7.905 1.00 92.19 98 THR A N 1
ATOM 773 C CA . THR A 1 98 ? -3.507 -19.659 -9.243 1.00 92.19 98 THR A CA 1
ATOM 774 C C . THR A 1 98 ? -3.748 -18.272 -9.842 1.00 92.19 98 THR A C 1
ATOM 776 O O . THR A 1 98 ? -3.864 -18.140 -11.061 1.00 92.19 98 THR A O 1
ATOM 779 N N . LEU A 1 99 ? -3.780 -17.220 -9.016 1.00 93.44 99 LEU A N 1
ATOM 780 C CA . LEU A 1 99 ? -4.002 -15.857 -9.489 1.00 93.44 99 LEU A CA 1
ATOM 781 C C . LEU A 1 99 ? -2.769 -15.347 -10.225 1.00 93.44 99 LEU A C 1
ATOM 783 O O . LEU A 1 99 ? -1.661 -15.400 -9.694 1.00 93.44 99 LEU A O 1
ATOM 787 N N . THR A 1 100 ? -2.970 -14.814 -11.425 1.00 92.50 100 THR A N 1
ATOM 788 C CA . THR A 1 100 ? -1.913 -14.246 -12.270 1.00 92.50 100 THR A CA 1
ATOM 789 C C . THR A 1 100 ? -2.358 -12.910 -12.849 1.00 92.50 100 THR A C 1
ATOM 791 O O . THR A 1 100 ? -3.549 -12.571 -12.851 1.00 92.50 100 THR A O 1
ATOM 794 N N . GLY A 1 101 ? -1.392 -12.128 -13.330 1.00 92.12 101 GLY A N 1
ATOM 795 C CA . GLY A 1 101 ? -1.661 -10.854 -13.982 1.00 92.12 101 GLY A CA 1
ATOM 796 C C . GLY A 1 101 ? -2.506 -9.912 -13.114 1.00 92.12 101 GLY A C 1
ATOM 797 O O . GLY A 1 101 ? -2.214 -9.685 -11.941 1.00 92.12 101 GLY A O 1
ATOM 798 N N . VAL A 1 102 ? -3.573 -9.352 -13.689 1.00 95.19 102 VAL A N 1
ATOM 799 C CA . VAL A 1 102 ? -4.422 -8.368 -12.993 1.00 95.19 102 VAL A CA 1
ATOM 800 C C . VAL A 1 102 ? -5.181 -8.933 -11.808 1.00 95.19 102 VAL A C 1
ATOM 802 O O . VAL A 1 102 ? -5.415 -8.210 -10.849 1.00 95.19 102 VAL A O 1
ATOM 805 N N . HIS A 1 103 ? -5.530 -10.218 -11.839 1.00 95.38 103 HIS A N 1
ATOM 806 C CA . HIS A 1 103 ? -6.248 -10.842 -10.734 1.00 95.38 103 HIS A CA 1
ATOM 807 C C . HIS A 1 103 ? -5.364 -10.958 -9.490 1.00 95.38 103 HIS A C 1
ATOM 809 O O . HIS A 1 103 ? -5.863 -10.830 -8.373 1.00 95.38 103 HIS A O 1
ATOM 815 N N . LEU A 1 104 ? -4.050 -11.135 -9.676 1.00 95.69 104 LEU A N 1
ATOM 816 C CA . LEU A 1 104 ? -3.091 -11.060 -8.577 1.00 95.69 104 LEU A CA 1
ATOM 817 C C . LEU A 1 104 ? -3.031 -9.640 -8.005 1.00 95.69 104 LEU A C 1
ATOM 819 O O . LEU A 1 104 ? -3.143 -9.476 -6.795 1.00 95.69 104 LEU A O 1
ATOM 823 N N . VAL A 1 105 ? -2.908 -8.620 -8.861 1.00 96.62 105 VAL A N 1
ATOM 824 C CA . VAL A 1 105 ? -2.897 -7.208 -8.431 1.00 96.62 105 VAL A CA 1
ATOM 825 C C . VAL A 1 105 ? -4.157 -6.874 -7.632 1.00 96.62 105 VAL A C 1
ATOM 827 O O . VAL A 1 105 ? -4.068 -6.315 -6.540 1.00 96.62 105 VAL A O 1
ATOM 830 N N . ASP A 1 106 ? -5.326 -7.268 -8.135 1.00 95.75 106 ASP A N 1
ATOM 831 C CA . ASP A 1 106 ? -6.597 -7.032 -7.459 1.00 95.75 106 ASP A CA 1
ATOM 832 C C . ASP A 1 106 ? -6.625 -7.714 -6.087 1.00 95.75 106 ASP A C 1
ATOM 834 O O . ASP A 1 106 ? -6.990 -7.081 -5.102 1.00 95.75 106 ASP A O 1
ATOM 838 N N . ALA A 1 107 ? -6.164 -8.959 -5.972 1.00 94.62 107 ALA A N 1
ATOM 839 C CA . ALA A 1 107 ? -6.104 -9.647 -4.684 1.00 94.62 107 ALA A CA 1
ATOM 840 C C . ALA A 1 107 ? -5.110 -9.015 -3.689 1.00 94.62 107 ALA A C 1
ATOM 842 O O . ALA A 1 107 ? -5.341 -9.061 -2.479 1.00 94.62 107 ALA A O 1
ATOM 843 N N . VAL A 1 108 ? -4.025 -8.404 -4.172 1.00 95.69 108 VAL A N 1
ATOM 844 C CA . VAL A 1 108 ? -3.014 -7.756 -3.321 1.00 95.69 108 VAL A CA 1
ATOM 845 C C . VAL A 1 108 ? -3.476 -6.380 -2.836 1.00 95.69 108 VAL A C 1
ATOM 847 O O . VAL A 1 108 ? -3.352 -6.096 -1.647 1.00 95.69 108 VAL A O 1
ATOM 850 N N . PHE A 1 109 ? -4.050 -5.548 -3.709 1.00 96.06 109 PHE A N 1
ATOM 851 C CA . PHE A 1 109 ? -4.297 -4.127 -3.416 1.00 96.06 109 PHE A CA 1
ATOM 852 C C . PHE A 1 109 ? -5.767 -3.738 -3.232 1.00 96.06 109 PHE A C 1
ATOM 854 O O . PHE A 1 109 ? -6.046 -2.555 -3.037 1.00 96.06 109 PHE A O 1
ATOM 861 N N . ASN A 1 110 ? -6.715 -4.681 -3.302 1.00 92.44 110 ASN A N 1
ATOM 862 C CA . ASN A 1 110 ? -8.141 -4.382 -3.134 1.00 92.44 110 ASN A CA 1
ATOM 863 C C . ASN A 1 110 ? -8.421 -3.508 -1.890 1.00 92.44 110 ASN A C 1
ATOM 865 O O . ASN A 1 110 ? -7.886 -3.754 -0.807 1.00 92.44 110 ASN A O 1
ATOM 869 N N . LEU A 1 111 ? -9.307 -2.519 -2.047 1.00 87.19 111 LEU A N 1
ATOM 870 C CA . LEU A 1 111 ? -9.645 -1.532 -1.012 1.00 87.19 111 LEU A CA 1
ATOM 871 C C . LEU A 1 111 ? -10.166 -2.151 0.289 1.00 87.19 111 LEU A C 1
ATOM 873 O O . LEU A 1 111 ? -9.866 -1.658 1.377 1.00 87.19 111 LEU A O 1
ATOM 877 N N . GLU A 1 112 ? -10.894 -3.257 0.200 1.00 83.00 112 GLU A N 1
ATOM 878 C CA . GLU A 1 112 ? -11.517 -3.907 1.353 1.00 83.00 112 GLU A CA 1
ATOM 879 C C . GLU A 1 112 ? -10.696 -5.100 1.846 1.00 83.00 112 GLU A C 1
ATOM 881 O O . GLU A 1 112 ? -10.474 -5.262 3.045 1.00 83.00 112 GLU A O 1
ATOM 886 N N . LYS A 1 113 ? -10.236 -5.938 0.912 1.00 85.00 113 LYS A N 1
ATOM 887 C CA . LYS A 1 113 ? -9.675 -7.270 1.194 1.00 85.00 113 LYS A CA 1
ATOM 888 C C . LYS A 1 113 ? -8.204 -7.420 0.816 1.00 85.00 113 LYS A C 1
ATOM 890 O O . LYS A 1 113 ? -7.623 -8.469 1.089 1.00 85.00 113 LYS A O 1
ATOM 895 N N . GLY A 1 114 ? -7.613 -6.406 0.186 1.00 88.31 114 GLY A N 1
ATOM 896 C CA . GLY A 1 114 ? -6.224 -6.431 -0.259 1.00 88.31 114 GLY A CA 1
ATOM 897 C C . GLY A 1 114 ? -5.270 -6.628 0.910 1.00 88.31 114 GLY A C 1
ATOM 898 O O . GLY A 1 114 ? -5.479 -6.089 1.995 1.00 88.31 114 GLY A O 1
ATOM 899 N N . ARG A 1 115 ? -4.221 -7.414 0.708 1.00 89.31 115 ARG A N 1
ATOM 900 C CA . ARG A 1 115 ? -3.235 -7.734 1.746 1.00 89.31 115 ARG A CA 1
ATOM 901 C C . ARG A 1 115 ? -2.221 -6.624 1.984 1.00 89.31 115 ARG A C 1
ATOM 903 O O . ARG A 1 115 ? -1.588 -6.635 3.033 1.00 89.31 115 ARG A O 1
ATOM 910 N N . LEU A 1 116 ? -2.092 -5.675 1.061 1.00 93.44 116 LEU A N 1
ATOM 911 C CA . LEU A 1 116 ? -1.091 -4.617 1.118 1.00 93.44 116 LEU A CA 1
ATOM 912 C C . LEU A 1 116 ? -1.754 -3.233 1.053 1.00 93.44 116 LEU A C 1
ATOM 914 O O . LEU A 1 116 ? -2.556 -2.958 0.159 1.00 93.44 116 LEU A O 1
ATOM 918 N N . ILE A 1 117 ? -1.422 -2.377 2.018 1.00 92.69 117 ILE A N 1
ATOM 919 C CA . ILE A 1 117 ? -1.926 -1.009 2.174 1.00 92.69 117 ILE A CA 1
ATOM 920 C C . ILE A 1 117 ? -0.773 -0.021 2.020 1.00 92.69 117 ILE A C 1
ATOM 922 O O . ILE A 1 117 ? 0.272 -0.168 2.649 1.00 92.69 117 ILE A O 1
ATOM 926 N N . PHE A 1 118 ? -1.011 1.011 1.222 1.00 93.19 118 PHE A N 1
ATOM 927 C CA . PHE A 1 118 ? -0.125 2.157 1.031 1.00 93.19 118 PHE A CA 1
ATOM 928 C C . PHE A 1 118 ? -0.684 3.409 1.697 1.00 93.19 118 PHE A C 1
ATOM 930 O O . PHE A 1 118 ? 0.068 4.211 2.242 1.00 93.19 118 PHE A O 1
ATOM 937 N N . SER A 1 119 ? -2.010 3.548 1.691 1.00 89.81 119 SER A N 1
ATOM 938 C CA . SER A 1 119 ? -2.713 4.670 2.299 1.00 89.81 119 SER A CA 1
ATOM 939 C C . SER A 1 119 ? -4.023 4.213 2.930 1.00 89.81 119 SER A C 1
ATOM 941 O O . SER A 1 119 ? -4.702 3.323 2.414 1.00 89.81 119 SER A O 1
ATOM 943 N N . ASP A 1 120 ? -4.395 4.857 4.036 1.00 82.81 120 ASP A N 1
ATOM 944 C CA . ASP A 1 120 ? -5.724 4.718 4.634 1.00 82.81 120 ASP A CA 1
ATOM 945 C C . ASP A 1 120 ? -6.793 5.472 3.817 1.00 82.81 120 ASP A C 1
ATOM 947 O O . ASP A 1 120 ? -7.990 5.244 4.004 1.00 82.81 120 ASP A O 1
ATOM 951 N N . HIS A 1 121 ? -6.383 6.360 2.898 1.00 87.19 121 HIS A N 1
ATOM 952 C CA . HIS A 1 121 ? -7.293 7.087 2.021 1.00 87.19 121 HIS A CA 1
ATOM 953 C C . HIS A 1 121 ? -7.702 6.219 0.811 1.00 87.19 121 HIS A C 1
ATOM 955 O O . HIS A 1 121 ? -6.847 5.875 -0.015 1.00 87.19 121 HIS A O 1
ATOM 961 N N . PRO A 1 122 ? -9.004 5.905 0.626 1.00 88.38 122 PRO A N 1
ATOM 962 C CA . PRO A 1 122 ? -9.451 4.964 -0.404 1.00 88.38 122 PRO A CA 1
ATOM 963 C C . PRO A 1 122 ? -9.014 5.335 -1.826 1.00 88.38 122 PRO A C 1
ATOM 965 O O . PRO A 1 122 ? -8.593 4.469 -2.585 1.00 88.38 122 PRO A O 1
ATOM 968 N N . THR A 1 123 ? -9.061 6.618 -2.191 1.00 93.62 123 THR A N 1
ATOM 969 C CA . THR A 1 123 ? -8.688 7.068 -3.545 1.00 93.62 123 THR A CA 1
ATOM 970 C C . THR A 1 123 ? -7.197 6.900 -3.833 1.00 93.62 123 THR A C 1
ATOM 972 O O . THR A 1 123 ? -6.821 6.600 -4.961 1.00 93.62 123 THR A O 1
ATOM 975 N N . GLU A 1 124 ? -6.342 7.068 -2.823 1.00 95.00 124 GLU A N 1
ATOM 976 C CA . GLU A 1 124 ? -4.892 6.914 -2.992 1.00 95.00 124 GLU A CA 1
ATOM 977 C C . GLU A 1 124 ? -4.535 5.434 -3.127 1.00 95.00 124 GLU A C 1
ATOM 979 O O . GLU A 1 124 ? -3.809 5.048 -4.042 1.00 95.00 124 GLU A O 1
ATOM 984 N N . GLN A 1 125 ? -5.130 4.589 -2.278 1.00 95.25 125 GLN A N 1
ATOM 985 C CA . GLN A 1 125 ? -4.991 3.138 -2.370 1.00 95.25 125 GLN A CA 1
ATOM 986 C C . GLN A 1 125 ? -5.488 2.605 -3.725 1.00 95.25 125 GLN A C 1
ATOM 988 O O . GLN A 1 125 ? -4.857 1.731 -4.323 1.00 95.25 125 GLN A O 1
ATOM 993 N N . GLU A 1 126 ? -6.593 3.147 -4.238 1.00 96.56 126 GLU A N 1
ATOM 994 C CA . GLU A 1 126 ? -7.095 2.808 -5.570 1.00 96.56 126 GLU A CA 1
ATOM 995 C C . GLU A 1 126 ? -6.126 3.255 -6.672 1.00 96.56 126 GLU A C 1
ATOM 997 O O . GLU A 1 126 ? -5.881 2.499 -7.611 1.00 96.56 126 GLU A O 1
ATOM 1002 N N . GLY A 1 127 ? -5.503 4.430 -6.534 1.00 97.56 127 GLY A N 1
ATOM 1003 C CA . GLY A 1 127 ? -4.456 4.901 -7.442 1.00 97.56 127 GLY A CA 1
ATOM 1004 C C . GLY A 1 127 ? -3.280 3.925 -7.538 1.00 97.56 127 GLY A C 1
ATOM 1005 O O . GLY A 1 127 ? -2.864 3.570 -8.643 1.00 97.56 127 GLY A O 1
ATOM 1006 N N . ILE A 1 128 ? -2.808 3.408 -6.398 1.00 97.44 128 ILE A N 1
ATOM 1007 C CA . ILE A 1 128 ? -1.767 2.369 -6.356 1.00 97.44 128 ILE A CA 1
ATOM 1008 C C . ILE A 1 128 ? -2.236 1.105 -7.082 1.00 97.44 128 ILE A C 1
ATOM 1010 O O . ILE A 1 128 ? -1.531 0.591 -7.953 1.00 97.44 128 ILE A O 1
ATOM 1014 N N . ARG A 1 129 ? -3.457 0.627 -6.804 1.00 97.69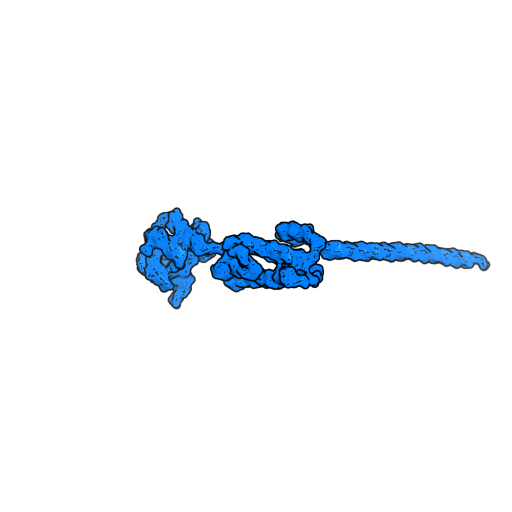 129 ARG A N 1
ATOM 1015 C CA . ARG A 1 129 ? -4.015 -0.543 -7.499 1.00 97.69 129 ARG A CA 1
ATOM 1016 C C . ARG A 1 129 ? -4.040 -0.337 -9.015 1.00 97.69 129 ARG A C 1
ATOM 1018 O O . ARG A 1 129 ? -3.622 -1.228 -9.755 1.00 97.69 129 ARG A O 1
ATOM 1025 N N . MET A 1 130 ? -4.511 0.818 -9.486 1.00 97.88 130 MET A N 1
ATOM 1026 C CA . MET A 1 130 ? -4.593 1.130 -10.916 1.00 97.88 130 MET A CA 1
ATOM 1027 C C . MET A 1 130 ? -3.213 1.219 -11.570 1.00 97.88 130 MET A C 1
ATOM 1029 O O . MET A 1 130 ? -3.054 0.727 -12.686 1.00 97.88 130 MET A O 1
ATOM 1033 N N . LEU A 1 131 ? -2.217 1.768 -10.871 1.00 97.69 131 LEU A N 1
ATOM 1034 C CA . LEU A 1 131 ? -0.839 1.853 -11.348 1.00 97.69 131 LEU A CA 1
ATOM 1035 C C . LEU A 1 131 ? -0.249 0.458 -11.617 1.00 97.69 131 LEU A C 1
ATOM 1037 O O . LEU A 1 131 ? 0.179 0.170 -12.737 1.00 97.69 131 LEU A O 1
ATOM 1041 N N . PHE A 1 132 ? -0.306 -0.446 -10.632 1.00 97.81 132 PHE A N 1
ATOM 1042 C CA . PHE A 1 132 ? 0.178 -1.822 -10.800 1.00 97.81 132 PHE A CA 1
ATOM 1043 C C . PHE A 1 132 ? -0.645 -2.602 -11.833 1.00 97.81 132 PHE A C 1
ATOM 1045 O O . PHE A 1 132 ? -0.095 -3.369 -12.627 1.00 97.81 132 PHE A O 1
ATOM 1052 N N . ARG A 1 133 ? -1.967 -2.395 -11.871 1.00 97.44 133 ARG A N 1
ATOM 1053 C CA . ARG A 1 133 ? -2.853 -3.060 -12.837 1.00 97.44 133 ARG A CA 1
ATOM 1054 C C . ARG A 1 133 ? -2.524 -2.632 -14.264 1.00 97.44 133 ARG A C 1
ATOM 1056 O O . ARG A 1 133 ? -2.413 -3.492 -15.135 1.00 97.44 133 ARG A O 1
ATOM 1063 N N . GLY A 1 134 ? -2.316 -1.334 -14.483 1.00 96.62 134 GLY A N 1
ATOM 1064 C CA . GLY A 1 134 ? -1.896 -0.765 -15.760 1.00 96.62 134 GLY A CA 1
ATOM 1065 C C . GLY A 1 134 ? -0.548 -1.317 -16.208 1.00 96.62 134 GLY A C 1
ATOM 1066 O O . GLY A 1 134 ? -0.439 -1.798 -17.332 1.00 96.62 134 GLY A O 1
ATOM 1067 N N . ALA A 1 135 ? 0.444 -1.361 -15.315 1.00 95.50 135 ALA A N 1
ATOM 1068 C CA . ALA A 1 135 ? 1.752 -1.937 -15.620 1.00 95.50 135 ALA A CA 1
ATOM 1069 C C . ALA A 1 135 ? 1.653 -3.412 -16.047 1.00 95.50 135 ALA A C 1
ATOM 1071 O O . ALA A 1 135 ? 2.200 -3.812 -17.072 1.00 95.50 135 ALA A O 1
ATOM 1072 N N . ILE A 1 136 ? 0.881 -4.227 -15.329 1.00 94.44 136 ILE A N 1
ATOM 1073 C CA . ILE A 1 136 ? 0.698 -5.636 -15.689 1.00 94.44 136 ILE A CA 1
ATOM 1074 C C . ILE A 1 136 ? -0.047 -5.799 -17.025 1.00 94.44 136 ILE A C 1
ATOM 1076 O O . ILE A 1 136 ? 0.352 -6.615 -17.860 1.00 94.44 136 ILE A O 1
ATOM 1080 N N . GLN A 1 137 ? -1.109 -5.023 -17.262 1.00 94.31 137 GLN A N 1
ATOM 1081 C CA . GLN A 1 137 ? -1.886 -5.103 -18.505 1.00 94.31 137 GLN A CA 1
ATOM 1082 C C . GLN A 1 137 ? -1.125 -4.595 -19.725 1.00 94.31 137 GLN A C 1
ATOM 1084 O O . GLN A 1 137 ? -1.252 -5.185 -20.795 1.00 94.31 137 GLN A O 1
ATOM 1089 N N . PHE A 1 138 ? -0.378 -3.504 -19.575 1.00 91.81 138 PHE A N 1
ATOM 1090 C CA . PHE A 1 138 ? 0.263 -2.806 -20.683 1.00 91.81 138 PHE A CA 1
ATOM 1091 C C . PHE A 1 138 ? 1.687 -3.294 -20.947 1.00 91.81 138 PHE A C 1
ATOM 1093 O O . PHE A 1 138 ? 2.104 -3.364 -22.097 1.00 91.81 138 PHE A O 1
ATOM 1100 N N . VAL A 1 139 ? 2.431 -3.656 -19.902 1.00 88.19 139 VAL A N 1
ATOM 1101 C CA . VAL A 1 139 ? 3.852 -4.010 -20.021 1.00 88.19 139 VAL A CA 1
ATOM 1102 C C . VAL A 1 139 ? 4.040 -5.517 -20.065 1.00 88.19 139 VAL A C 1
ATOM 1104 O O . VAL A 1 139 ? 4.685 -6.030 -20.971 1.00 88.19 139 VAL A O 1
ATOM 1107 N N . ARG A 1 140 ? 3.448 -6.251 -19.117 1.00 86.56 140 ARG A N 1
ATOM 1108 C CA . ARG A 1 140 ? 3.692 -7.696 -18.969 1.00 86.56 140 ARG A CA 1
ATOM 1109 C C . ARG A 1 140 ? 2.865 -8.537 -19.936 1.00 86.56 140 ARG A C 1
ATOM 1111 O O . ARG A 1 140 ? 3.378 -9.490 -20.517 1.00 86.56 140 ARG A O 1
ATOM 1118 N N . ASN A 1 141 ? 1.572 -8.250 -20.083 1.00 86.88 141 ASN A N 1
ATOM 1119 C CA . ASN A 1 141 ? 0.679 -9.108 -20.869 1.00 86.88 141 ASN A CA 1
ATOM 1120 C C . ASN A 1 141 ? 0.995 -9.141 -22.376 1.00 86.88 141 ASN A C 1
ATOM 1122 O O . ASN A 1 141 ? 0.952 -10.235 -22.940 1.00 86.88 141 ASN A O 1
ATOM 1126 N N . PRO A 1 142 ? 1.325 -8.027 -23.055 1.00 86.12 142 PRO A N 1
ATOM 1127 C CA . PRO A 1 142 ? 1.585 -8.066 -24.490 1.00 86.12 142 PRO A CA 1
ATOM 1128 C C . PRO A 1 142 ? 2.736 -9.002 -24.902 1.00 86.12 142 PRO A C 1
ATOM 1130 O O . PRO A 1 142 ? 2.449 -9.892 -25.702 1.00 86.12 142 PRO A O 1
ATOM 1133 N N . PRO A 1 143 ? 3.961 -8.929 -24.333 1.00 80.06 143 PRO A N 1
ATOM 1134 C CA . PRO A 1 143 ? 5.056 -9.837 -24.702 1.00 80.06 143 PRO A CA 1
ATOM 1135 C C . PRO A 1 143 ? 4.812 -11.293 -24.265 1.00 80.06 143 PRO A C 1
ATOM 1137 O O . PRO A 1 143 ? 5.434 -12.219 -24.774 1.00 80.06 143 PRO A O 1
ATOM 1140 N N . MET A 1 144 ? 3.882 -11.534 -23.333 1.00 75.44 144 MET A N 1
ATOM 1141 C CA . MET A 1 144 ? 3.453 -12.888 -22.956 1.00 75.44 144 MET A CA 1
ATOM 1142 C C . MET A 1 144 ? 2.498 -13.528 -23.974 1.00 75.44 144 MET A C 1
ATOM 1144 O O . MET A 1 144 ? 2.381 -14.753 -24.005 1.00 75.44 144 MET A O 1
ATOM 1148 N N . HIS A 1 145 ? 1.788 -12.722 -24.766 1.00 77.62 145 HIS A N 1
ATOM 1149 C CA . HIS A 1 145 ? 0.745 -13.188 -25.687 1.00 77.62 145 HIS A CA 1
ATOM 1150 C C . HIS A 1 145 ? 1.055 -12.914 -27.162 1.00 77.62 145 HIS A C 1
ATOM 1152 O O . HIS A 1 145 ? 0.376 -13.458 -28.032 1.00 77.62 145 HIS A O 1
ATOM 1158 N N . LYS A 1 146 ? 2.036 -12.057 -27.456 1.00 84.88 146 LYS A N 1
ATOM 1159 C CA . LYS A 1 146 ? 2.406 -11.620 -28.803 1.00 84.88 146 LYS A CA 1
ATOM 1160 C C . LYS A 1 146 ? 3.921 -11.458 -28.886 1.00 84.88 146 LYS A C 1
ATOM 1162 O O . LYS A 1 146 ? 4.540 -11.007 -27.929 1.00 84.88 146 LYS A O 1
ATOM 1167 N N . LEU A 1 147 ? 4.485 -11.761 -30.051 1.00 84.12 147 LEU A N 1
ATOM 1168 C CA . LEU A 1 147 ? 5.832 -11.318 -30.402 1.00 84.12 147 LEU A CA 1
ATOM 1169 C C . LEU A 1 147 ? 5.741 -9.842 -30.787 1.00 84.12 147 LEU A C 1
ATOM 1171 O O . LEU A 1 147 ? 4.948 -9.481 -31.660 1.00 84.12 147 LEU A O 1
ATOM 1175 N N . ILE A 1 148 ? 6.488 -8.992 -30.091 1.00 85.94 148 ILE A N 1
ATOM 1176 C CA . ILE A 1 148 ? 6.470 -7.543 -30.292 1.00 85.94 148 ILE A CA 1
ATOM 1177 C C . ILE A 1 148 ? 7.907 -7.094 -30.484 1.00 85.94 148 ILE A C 1
ATOM 1179 O O . ILE A 1 148 ? 8.748 -7.310 -29.617 1.00 85.94 148 ILE A O 1
ATOM 1183 N N . ASP A 1 149 ? 8.165 -6.446 -31.612 1.00 88.12 149 ASP A N 1
ATOM 1184 C CA . ASP A 1 149 ? 9.452 -5.819 -31.870 1.00 88.12 149 ASP A CA 1
ATOM 1185 C C . ASP A 1 149 ? 9.500 -4.458 -31.165 1.00 88.12 149 ASP A C 1
ATOM 1187 O O . ASP A 1 149 ? 8.957 -3.454 -31.639 1.00 88.12 149 ASP A O 1
ATOM 1191 N N . TYR A 1 150 ? 10.046 -4.451 -29.951 1.00 85.31 150 TYR A N 1
ATOM 1192 C CA . TYR A 1 150 ? 10.169 -3.236 -29.160 1.00 85.31 150 TYR A CA 1
ATOM 1193 C C . TYR A 1 150 ? 11.353 -2.404 -29.635 1.00 85.31 150 TYR A C 1
ATOM 1195 O O . TYR A 1 150 ? 12.474 -2.890 -29.724 1.00 85.31 150 TYR A O 1
ATOM 1203 N N . GLN A 1 151 ? 11.121 -1.104 -29.819 1.00 88.25 151 GLN A N 1
ATOM 1204 C CA . GLN A 1 151 ? 12.219 -0.147 -29.901 1.00 88.25 151 GLN A CA 1
ATOM 1205 C C . GLN A 1 151 ? 12.998 -0.154 -28.584 1.00 88.25 151 GLN A C 1
ATOM 1207 O O . GLN A 1 151 ? 12.403 -0.141 -27.502 1.00 88.25 151 GLN A O 1
ATOM 1212 N N . GLU A 1 152 ? 14.324 -0.131 -28.676 1.00 84.38 152 GLU A N 1
ATOM 1213 C CA . GLU A 1 152 ? 15.214 -0.263 -27.525 1.00 84.38 152 GLU A CA 1
ATOM 1214 C C . GLU A 1 152 ? 14.900 0.763 -26.430 1.00 84.38 152 GLU A C 1
ATOM 1216 O O . GLU A 1 152 ? 14.668 0.390 -25.282 1.00 84.38 152 GLU A O 1
ATOM 1221 N N . GLY A 1 153 ? 14.769 2.045 -26.785 1.00 83.94 153 GLY A N 1
ATOM 1222 C CA . GLY A 1 153 ? 14.409 3.096 -25.828 1.00 83.94 153 GLY A CA 1
ATOM 1223 C C . GLY A 1 153 ? 13.085 2.825 -25.100 1.00 83.94 153 GLY A C 1
ATOM 1224 O O . GLY A 1 153 ? 12.995 3.021 -23.890 1.00 83.94 153 GLY A O 1
ATOM 1225 N N . ALA A 1 154 ? 12.078 2.295 -25.803 1.00 87.94 154 ALA A N 1
ATOM 1226 C CA . ALA A 1 154 ? 10.791 1.965 -25.199 1.00 87.94 154 ALA A CA 1
ATOM 1227 C C . ALA A 1 154 ? 10.914 0.796 -24.210 1.00 87.94 154 ALA A C 1
ATOM 1229 O O . ALA A 1 154 ? 10.404 0.887 -23.094 1.00 87.94 154 ALA A O 1
ATOM 1230 N N . ALA A 1 155 ? 11.629 -0.274 -24.577 1.00 89.75 155 ALA A N 1
ATOM 1231 C CA . ALA A 1 155 ? 11.861 -1.402 -23.675 1.00 89.75 155 ALA A CA 1
ATOM 1232 C C . ALA A 1 155 ? 12.589 -0.966 -22.395 1.00 89.75 155 ALA A C 1
ATOM 1234 O O . ALA A 1 155 ? 12.202 -1.351 -21.293 1.00 89.75 155 ALA A O 1
ATOM 1235 N N . LYS A 1 156 ? 13.579 -0.083 -22.525 1.00 87.88 156 LYS A N 1
ATOM 1236 C CA . LYS A 1 156 ? 14.329 0.479 -21.397 1.00 87.88 156 LYS A CA 1
ATOM 1237 C C . LYS A 1 156 ? 13.444 1.286 -20.449 1.00 87.88 156 LYS A C 1
ATOM 1239 O O . LYS A 1 156 ? 13.492 1.077 -19.237 1.00 87.88 156 LYS A O 1
ATOM 1244 N N . THR A 1 157 ? 12.587 2.160 -20.979 1.00 91.50 157 THR A N 1
ATOM 1245 C CA . THR A 1 157 ? 11.616 2.912 -20.166 1.00 91.50 157 THR A CA 1
ATOM 1246 C C . THR A 1 157 ? 10.662 1.983 -19.418 1.00 91.50 157 THR A C 1
ATOM 1248 O O . THR A 1 157 ? 10.380 2.205 -18.243 1.00 91.50 157 THR A O 1
ATOM 1251 N N . LEU A 1 158 ? 10.191 0.921 -20.071 1.00 93.50 158 LEU A N 1
ATOM 1252 C CA . LEU A 1 158 ? 9.302 -0.062 -19.455 1.00 93.50 158 LEU A CA 1
ATOM 1253 C C . LEU A 1 158 ? 9.993 -0.872 -18.346 1.00 93.50 158 LEU A C 1
ATOM 1255 O O . LEU A 1 158 ? 9.380 -1.127 -17.311 1.00 93.50 158 LEU A O 1
ATOM 1259 N N . ILE A 1 159 ? 11.269 -1.225 -18.520 1.00 93.50 159 ILE A N 1
ATOM 1260 C CA . ILE A 1 159 ? 12.077 -1.875 -17.477 1.00 93.50 159 ILE A CA 1
ATOM 1261 C C . ILE A 1 159 ? 12.249 -0.946 -16.270 1.00 93.50 159 ILE A C 1
ATOM 1263 O O . ILE A 1 159 ? 12.012 -1.372 -15.144 1.00 93.50 159 ILE A O 1
ATOM 1267 N N . ARG A 1 160 ? 12.582 0.332 -16.492 1.00 93.19 160 ARG A N 1
ATOM 1268 C CA . ARG A 1 160 ? 12.704 1.330 -15.412 1.00 93.19 160 ARG A CA 1
ATOM 1269 C C . ARG A 1 160 ? 11.384 1.566 -14.676 1.00 93.19 160 ARG A C 1
ATOM 1271 O O . ARG A 1 160 ? 11.381 1.752 -13.461 1.00 93.19 160 ARG A O 1
ATOM 1278 N N . LEU A 1 161 ? 10.255 1.521 -15.388 1.00 95.69 161 LEU A N 1
ATOM 1279 C CA . LEU A 1 161 ? 8.935 1.549 -14.760 1.00 95.69 161 LEU A CA 1
ATOM 1280 C C . LEU A 1 161 ? 8.741 0.334 -13.845 1.00 95.69 161 LEU A C 1
ATOM 1282 O O . LEU A 1 161 ? 8.312 0.505 -12.709 1.00 95.69 161 LEU A O 1
ATOM 1286 N N . ILE A 1 162 ? 9.066 -0.878 -14.310 1.00 96.56 162 ILE A N 1
ATOM 1287 C CA . ILE A 1 162 ? 8.976 -2.090 -13.482 1.00 96.56 162 ILE A CA 1
ATOM 1288 C C . ILE A 1 162 ? 9.859 -1.967 -12.236 1.00 96.56 162 ILE A C 1
ATOM 1290 O O . ILE A 1 162 ? 9.380 -2.256 -11.144 1.00 96.56 162 ILE A O 1
ATOM 1294 N N . ASP A 1 163 ? 11.098 -1.503 -12.381 1.00 96.75 163 ASP A N 1
ATOM 1295 C CA . ASP A 1 163 ? 12.014 -1.290 -11.257 1.00 96.75 163 ASP A CA 1
ATOM 1296 C C . ASP A 1 163 ? 11.451 -0.291 -10.233 1.00 96.75 163 ASP A C 1
ATOM 1298 O O . ASP A 1 163 ? 11.361 -0.586 -9.044 1.00 96.75 163 ASP A O 1
ATOM 1302 N N . SER A 1 164 ? 10.922 0.842 -10.703 1.00 96.75 164 SER A N 1
ATOM 1303 C CA . SER A 1 164 ? 10.275 1.840 -9.838 1.00 96.75 164 SER A CA 1
ATOM 1304 C C . SER A 1 164 ? 9.080 1.258 -9.072 1.00 96.75 164 SER A C 1
ATOM 1306 O O . SER A 1 164 ? 8.857 1.586 -7.908 1.00 96.75 164 SER A O 1
ATOM 1308 N N . LEU A 1 165 ? 8.305 0.371 -9.706 1.00 97.69 165 LEU A N 1
ATOM 1309 C CA . LEU A 1 165 ? 7.187 -0.319 -9.057 1.00 97.69 165 LEU A CA 1
ATOM 1310 C C . LEU A 1 165 ? 7.653 -1.361 -8.041 1.00 97.69 165 LEU A C 1
ATOM 1312 O O . LEU A 1 165 ? 6.959 -1.577 -7.051 1.00 97.69 165 LEU A O 1
ATOM 1316 N N . LEU A 1 166 ? 8.795 -2.010 -8.274 1.00 97.31 166 LEU A N 1
ATOM 1317 C CA . LEU A 1 166 ? 9.398 -2.931 -7.313 1.00 97.31 166 LEU A CA 1
ATOM 1318 C C . LEU A 1 166 ? 9.844 -2.191 -6.055 1.00 97.31 166 LEU A C 1
ATOM 1320 O O . LEU A 1 166 ? 9.507 -2.638 -4.964 1.00 97.31 166 LEU A O 1
ATOM 1324 N N . VAL A 1 167 ? 10.501 -1.040 -6.209 1.00 95.81 167 VAL A N 1
ATOM 1325 C CA . VAL A 1 167 ? 10.882 -0.175 -5.082 1.00 95.81 167 VAL A CA 1
ATOM 1326 C C . VAL A 1 167 ? 9.645 0.312 -4.334 1.00 95.81 167 VAL A C 1
ATOM 1328 O O . VAL A 1 167 ? 9.555 0.150 -3.120 1.00 95.81 167 VAL A O 1
ATOM 1331 N N . LEU A 1 168 ? 8.643 0.827 -5.055 1.00 96.50 168 LEU A N 1
ATOM 1332 C CA . LEU A 1 168 ? 7.382 1.252 -4.447 1.00 96.50 168 LEU A CA 1
ATOM 1333 C C . LEU A 1 168 ? 6.725 0.101 -3.674 1.00 96.50 168 LEU A C 1
ATOM 1335 O O . LEU A 1 168 ? 6.213 0.308 -2.582 1.00 96.50 168 LEU A O 1
ATOM 1339 N N . LEU A 1 169 ? 6.763 -1.129 -4.194 1.00 95.94 169 LEU A N 1
ATOM 1340 C CA . LEU A 1 169 ? 6.161 -2.283 -3.529 1.00 95.94 169 LEU A CA 1
ATOM 1341 C C . LEU A 1 169 ? 6.722 -2.520 -2.114 1.00 95.94 169 LEU A C 1
ATOM 1343 O O . LEU A 1 169 ? 5.982 -3.000 -1.253 1.00 95.94 169 LEU A O 1
ATOM 1347 N N . GLU A 1 170 ? 7.986 -2.169 -1.864 1.00 93.19 170 GLU A N 1
ATOM 1348 C CA . GLU A 1 170 ? 8.632 -2.313 -0.553 1.00 93.19 170 GLU A CA 1
ATOM 1349 C C . GLU A 1 170 ? 8.100 -1.330 0.502 1.00 93.19 170 GLU A C 1
ATOM 1351 O O . GLU A 1 170 ? 8.188 -1.608 1.698 1.00 93.19 170 GLU A O 1
ATOM 1356 N N . GLU A 1 171 ? 7.481 -0.221 0.087 1.00 93.19 171 GLU A N 1
ATOM 1357 C CA . GLU A 1 171 ? 6.846 0.741 0.999 1.00 93.19 171 GLU A CA 1
ATOM 1358 C C . GLU A 1 171 ? 5.476 0.261 1.512 1.00 93.19 171 GLU A C 1
ATOM 1360 O O . GLU A 1 171 ? 4.939 0.789 2.495 1.00 93.19 171 GLU A O 1
ATOM 1365 N N . GLY A 1 172 ? 4.905 -0.755 0.860 1.00 93.00 172 GLY A N 1
ATOM 1366 C CA . GLY A 1 172 ? 3.607 -1.317 1.200 1.00 93.00 172 GLY A CA 1
ATOM 1367 C C . GLY A 1 172 ? 3.601 -1.980 2.574 1.00 93.00 172 GLY A C 1
ATOM 1368 O O . GLY A 1 172 ? 4.448 -2.812 2.901 1.00 93.00 172 GLY A O 1
ATOM 1369 N N . LYS A 1 173 ? 2.587 -1.669 3.383 1.00 90.44 173 LYS A N 1
ATOM 1370 C CA . LYS A 1 173 ? 2.407 -2.254 4.715 1.00 90.44 173 LYS A CA 1
ATOM 1371 C C . LYS A 1 173 ? 1.387 -3.388 4.673 1.00 90.44 173 LYS A C 1
ATOM 1373 O O . LYS A 1 173 ? 0.344 -3.242 4.030 1.00 90.44 173 LYS A O 1
ATOM 1378 N N . PRO A 1 174 ? 1.617 -4.507 5.381 1.00 88.19 174 PRO A N 1
ATOM 1379 C CA . PRO A 1 174 ? 0.614 -5.557 5.497 1.00 88.19 174 PRO A CA 1
ATOM 1380 C C . PRO A 1 174 ? -0.685 -5.013 6.102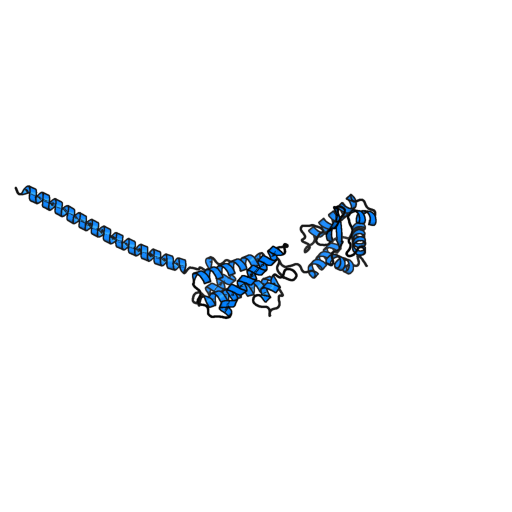 1.00 88.19 174 PRO A C 1
ATOM 1382 O O . PRO A 1 174 ? -0.669 -4.326 7.127 1.00 88.19 174 PRO A O 1
ATOM 1385 N N . ARG A 1 175 ? -1.828 -5.349 5.498 1.00 86.06 175 ARG A N 1
ATOM 1386 C CA . ARG A 1 175 ? -3.138 -5.073 6.089 1.00 86.06 175 ARG A CA 1
ATOM 1387 C C . ARG A 1 175 ? -3.300 -5.940 7.331 1.00 86.06 175 ARG A C 1
ATOM 1389 O O . ARG A 1 175 ? -3.362 -7.163 7.226 1.00 86.06 175 ARG A O 1
ATOM 1396 N N . ILE A 1 176 ? -3.471 -5.300 8.484 1.00 82.25 176 ILE A N 1
ATOM 1397 C CA . ILE A 1 176 ? -3.863 -5.994 9.714 1.00 82.25 176 ILE A CA 1
ATOM 1398 C C . ILE A 1 176 ? -5.288 -6.528 9.529 1.00 82.25 176 ILE A C 1
ATOM 1400 O O . ILE A 1 176 ? -6.232 -5.755 9.338 1.00 82.25 176 ILE A O 1
ATOM 1404 N N . THR A 1 177 ? -5.440 -7.849 9.571 1.00 81.81 177 THR A N 1
ATOM 1405 C CA . THR A 1 177 ? -6.732 -8.528 9.415 1.00 81.81 177 THR A CA 1
ATOM 1406 C C . THR A 1 177 ? -7.635 -8.302 10.625 1.00 81.81 177 THR A C 1
ATOM 1408 O O . THR A 1 177 ? -7.157 -8.063 11.733 1.00 81.81 177 THR A O 1
ATOM 1411 N N . ASP A 1 178 ? -8.953 -8.458 10.462 1.00 83.81 178 ASP A N 1
ATOM 1412 C CA . ASP A 1 178 ? -9.888 -8.377 11.595 1.00 83.81 178 ASP A CA 1
ATOM 1413 C C . ASP A 1 178 ? -9.554 -9.393 12.690 1.00 83.81 178 ASP A C 1
ATOM 1415 O O . ASP A 1 178 ? -9.656 -9.081 13.873 1.00 83.81 178 ASP A O 1
ATOM 1419 N N . LYS A 1 179 ? -9.084 -10.588 12.313 1.00 86.56 179 LYS A N 1
ATOM 1420 C CA . LYS A 1 179 ? -8.642 -11.613 13.265 1.00 86.56 179 LYS A CA 1
ATOM 1421 C C . LYS A 1 179 ? -7.463 -11.124 14.110 1.00 86.56 179 LYS A C 1
ATOM 1423 O O . LYS A 1 179 ? -7.481 -11.284 15.327 1.00 86.56 179 LYS A O 1
ATOM 1428 N N . GLU A 1 180 ? -6.460 -10.518 13.479 1.00 87.62 180 GLU A N 1
ATOM 1429 C CA . GLU A 1 180 ? -5.310 -9.938 14.180 1.00 87.62 180 GLU A CA 1
ATOM 1430 C C . GLU A 1 180 ? -5.730 -8.742 15.036 1.00 87.62 180 GLU A C 1
ATOM 1432 O O . GLU A 1 180 ? -5.340 -8.670 16.198 1.00 87.62 180 GLU A O 1
ATOM 1437 N N . LYS A 1 181 ? -6.602 -7.859 14.530 1.00 89.06 181 LYS A N 1
ATOM 1438 C CA . LYS A 1 181 ? -7.150 -6.741 15.315 1.00 89.06 181 LYS A CA 1
ATOM 1439 C C . LYS A 1 181 ? -7.930 -7.218 16.536 1.00 89.06 181 LYS A C 1
ATOM 1441 O O . LYS A 1 181 ? -7.798 -6.625 17.607 1.00 89.06 181 LYS A O 1
ATOM 1446 N N . ILE A 1 182 ? -8.730 -8.279 16.409 1.00 93.06 182 ILE A N 1
ATOM 1447 C CA . ILE A 1 182 ? -9.448 -8.889 17.534 1.00 93.06 182 ILE A CA 1
ATOM 1448 C C . ILE A 1 182 ? -8.443 -9.416 18.556 1.00 93.06 182 ILE A C 1
ATOM 1450 O O . ILE A 1 182 ? -8.584 -9.112 19.737 1.00 93.06 182 ILE A O 1
ATOM 1454 N N . GLU A 1 183 ? -7.408 -10.144 18.134 1.00 93.88 183 GLU A N 1
ATOM 1455 C CA . GLU A 1 183 ? -6.410 -10.677 19.066 1.00 93.88 183 GLU A CA 1
ATOM 1456 C C . GLU A 1 183 ? -5.620 -9.560 19.761 1.00 93.88 183 GLU A C 1
ATOM 1458 O O . GLU A 1 183 ? -5.504 -9.558 20.987 1.00 93.88 183 GLU A O 1
ATOM 1463 N N . SER A 1 184 ? -5.195 -8.531 19.028 1.00 93.19 184 SER A N 1
ATOM 1464 C CA . SER A 1 184 ? -4.597 -7.323 19.605 1.00 93.19 184 SER A CA 1
ATOM 1465 C C . SER A 1 184 ? -5.547 -6.606 20.569 1.00 93.19 184 SER A C 1
ATOM 1467 O O . SER A 1 184 ? -5.122 -6.144 21.627 1.00 93.19 184 SER A O 1
ATOM 1469 N N . THR A 1 185 ? -6.849 -6.568 20.276 1.00 95.12 185 THR A N 1
ATOM 1470 C CA . THR A 1 185 ? -7.863 -6.006 21.182 1.00 95.12 185 THR A CA 1
ATOM 1471 C C . THR A 1 185 ? -8.020 -6.861 22.441 1.00 95.12 185 THR A C 1
ATOM 1473 O O . THR A 1 185 ? -8.126 -6.326 23.543 1.00 95.12 185 THR A O 1
ATOM 1476 N N . ARG A 1 186 ? -7.963 -8.191 22.337 1.00 96.19 186 ARG A N 1
ATOM 1477 C CA . ARG A 1 186 ? -7.982 -9.096 23.499 1.00 96.19 186 ARG A CA 1
ATOM 1478 C C . ARG A 1 186 ? -6.739 -8.920 24.368 1.00 96.19 186 ARG A C 1
ATOM 1480 O O . ARG A 1 186 ? -6.861 -8.807 25.589 1.00 96.19 186 ARG A O 1
ATOM 1487 N N . LEU A 1 187 ? -5.558 -8.821 23.756 1.00 94.44 187 LEU A N 1
ATOM 1488 C CA . LEU A 1 187 ? -4.309 -8.488 24.448 1.00 94.44 187 LEU A CA 1
ATOM 1489 C C . LEU A 1 187 ? -4.421 -7.133 25.155 1.00 94.44 187 LEU A C 1
ATOM 1491 O O . LEU A 1 187 ? -4.085 -7.026 26.339 1.00 94.44 187 LEU A O 1
ATOM 1495 N N . MET A 1 188 ? -4.979 -6.129 24.469 1.00 95.31 188 MET A N 1
ATOM 1496 C CA . MET A 1 188 ? -5.268 -4.816 25.042 1.00 95.31 188 MET A CA 1
ATOM 1497 C C . MET A 1 188 ? -6.121 -4.977 26.298 1.00 95.31 188 MET A C 1
ATOM 1499 O O . MET A 1 188 ? -5.698 -4.514 27.354 1.00 95.31 188 MET A O 1
ATOM 1503 N N . LEU A 1 189 ? -7.250 -5.691 26.243 1.00 96.25 189 LEU A N 1
ATOM 1504 C CA . LEU A 1 189 ? -8.171 -5.905 27.371 1.00 96.25 189 LEU A CA 1
ATOM 1505 C C . LEU A 1 189 ? -7.548 -6.691 28.542 1.00 96.25 189 LEU A C 1
ATOM 1507 O O . LEU A 1 189 ? -7.906 -6.444 29.696 1.00 96.25 189 LEU A O 1
ATOM 1511 N N . LYS A 1 190 ? -6.562 -7.559 28.283 1.00 95.06 190 LYS A N 1
ATOM 1512 C CA . LYS A 1 190 ? -5.867 -8.366 29.307 1.00 95.06 190 LYS A CA 1
ATOM 1513 C C . LYS A 1 190 ? -4.669 -7.699 29.962 1.00 95.06 190 LYS A C 1
ATOM 1515 O O . LYS A 1 190 ? -4.341 -8.051 31.091 1.00 95.06 190 LYS A O 1
ATOM 1520 N N . ARG A 1 191 ? -4.024 -6.736 29.295 1.00 92.81 191 ARG A N 1
ATOM 1521 C CA . ARG A 1 191 ? -2.741 -6.161 29.743 1.00 92.81 191 ARG A CA 1
ATOM 1522 C C . ARG A 1 191 ? -2.734 -5.693 31.205 1.00 92.81 191 ARG A C 1
ATOM 1524 O O . ARG A 1 191 ? -1.722 -5.809 31.885 1.00 92.81 191 ARG A O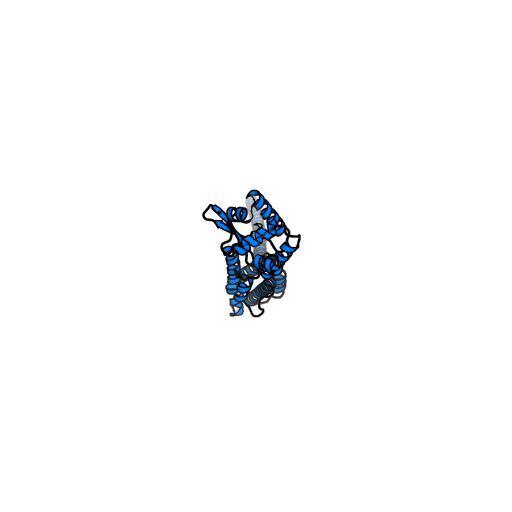 1
ATOM 1531 N N . ARG A 1 192 ? -3.849 -5.128 31.679 1.00 91.81 192 ARG A N 1
ATOM 1532 C CA . ARG A 1 192 ? -4.101 -4.762 33.084 1.00 91.81 192 ARG A CA 1
ATOM 1533 C C . ARG A 1 192 ? -5.578 -4.989 33.432 1.00 91.81 192 ARG A C 1
ATOM 1535 O O . ARG A 1 192 ? -6.422 -4.857 32.542 1.00 91.81 192 ARG A O 1
ATOM 1542 N N . PRO A 1 193 ? -5.940 -5.249 34.698 1.00 95.12 193 PRO A N 1
ATOM 1543 C CA . PRO A 1 193 ? -7.345 -5.327 35.087 1.00 95.12 193 PRO A CA 1
ATOM 1544 C C . PRO A 1 193 ? -8.119 -4.069 34.663 1.00 95.12 193 PRO A C 1
ATOM 1546 O O . PRO A 1 193 ? -7.673 -2.948 34.901 1.00 95.12 193 PRO A O 1
ATOM 1549 N N . LEU A 1 194 ? -9.263 -4.251 33.999 1.00 96.12 194 LEU A N 1
ATOM 1550 C CA . LEU A 1 194 ? -10.158 -3.143 33.654 1.00 96.12 194 LEU A CA 1
ATOM 1551 C C . LEU A 1 194 ? -10.784 -2.564 34.921 1.00 96.12 194 LEU A C 1
ATOM 1553 O O . LEU A 1 194 ? -11.318 -3.320 35.742 1.00 96.12 194 LEU A O 1
ATOM 1557 N N . SER A 1 195 ? -10.762 -1.236 35.044 1.00 96.50 195 SER A N 1
ATOM 1558 C CA . SER A 1 195 ? -11.435 -0.544 36.145 1.00 96.50 195 SER A CA 1
ATOM 1559 C C . SER A 1 195 ? -12.954 -0.737 36.066 1.00 96.50 195 SER A C 1
ATOM 1561 O O . SER A 1 195 ? -13.500 -1.043 35.003 1.00 96.50 195 SER A O 1
ATOM 1563 N N . LYS A 1 196 ? -13.663 -0.527 37.186 1.00 96.69 196 LYS A N 1
ATOM 1564 C CA . LYS A 1 196 ? -15.136 -0.590 37.209 1.00 96.69 196 LYS A CA 1
ATOM 1565 C C . LYS A 1 196 ? -15.758 0.352 36.171 1.00 96.69 196 LYS A C 1
ATOM 1567 O O . LYS A 1 196 ? -16.643 -0.069 35.438 1.00 96.69 196 LYS A O 1
ATOM 1572 N N . GLY A 1 197 ? -15.227 1.572 36.052 1.00 97.12 197 GLY A N 1
ATOM 1573 C CA . GLY A 1 197 ? -15.665 2.542 35.047 1.00 97.12 197 GLY A CA 1
ATOM 1574 C C . GLY A 1 197 ? -15.461 2.047 33.615 1.00 97.12 197 GLY A C 1
ATOM 1575 O O . GLY A 1 197 ? -16.369 2.158 32.806 1.00 97.12 197 GLY A O 1
ATOM 1576 N N . GLN A 1 198 ? -14.317 1.429 33.295 1.00 97.06 198 GLN A N 1
ATOM 1577 C CA . GLN A 1 198 ? -14.065 0.915 31.939 1.00 97.06 198 GLN A CA 1
ATOM 1578 C C . GLN A 1 198 ? -15.018 -0.228 31.579 1.00 97.06 198 GLN A C 1
ATOM 1580 O O . GLN A 1 198 ? -15.536 -0.270 30.468 1.00 97.06 198 GLN A O 1
ATOM 1585 N N . ARG A 1 199 ? -15.277 -1.141 32.525 1.00 97.50 199 ARG A N 1
ATOM 1586 C CA . ARG A 1 199 ? -16.249 -2.226 32.324 1.00 97.50 199 ARG A CA 1
ATOM 1587 C C . ARG A 1 199 ? -17.657 -1.679 32.111 1.00 97.50 199 ARG A C 1
ATOM 1589 O O . ARG A 1 199 ? -18.330 -2.127 31.192 1.00 97.50 199 ARG A O 1
ATOM 1596 N N . LEU A 1 200 ? -18.066 -0.701 32.922 1.00 97.69 200 LEU A N 1
ATOM 1597 C CA . LEU A 1 200 ? -19.377 -0.071 32.800 1.00 97.69 200 LEU A CA 1
ATOM 1598 C C . LEU A 1 200 ? -19.529 0.655 31.456 1.00 97.69 200 LEU A C 1
ATOM 1600 O O . LEU A 1 200 ? -20.533 0.461 30.785 1.00 97.69 200 LEU A O 1
ATOM 1604 N N . LEU A 1 201 ? -18.508 1.399 31.015 1.00 97.69 201 LEU A N 1
ATOM 1605 C CA . LEU A 1 201 ? -18.493 2.045 29.698 1.00 97.69 201 LEU A CA 1
ATOM 1606 C C . LEU A 1 201 ? -18.731 1.029 28.573 1.00 97.69 201 LEU A C 1
ATOM 1608 O O . LEU A 1 201 ? -19.578 1.245 27.710 1.00 97.69 201 LEU A O 1
ATOM 1612 N N . PHE A 1 202 ? -18.007 -0.095 28.594 1.00 97.88 202 PHE A N 1
ATOM 1613 C CA . PHE A 1 202 ? -18.185 -1.144 27.591 1.00 97.88 202 PHE A CA 1
ATOM 1614 C C . PHE A 1 202 ? -19.576 -1.780 27.643 1.00 97.88 202 PHE A C 1
ATOM 1616 O O . PHE A 1 202 ? -20.136 -2.079 26.595 1.00 97.88 202 PHE A O 1
ATOM 1623 N N . GLN A 1 203 ? -20.148 -1.967 28.834 1.00 97.44 203 GLN A N 1
ATOM 1624 C CA . GLN A 1 203 ? -21.502 -2.500 28.990 1.00 97.44 203 GLN A CA 1
ATOM 1625 C C . GLN A 1 203 ? -22.561 -1.543 28.435 1.00 97.44 203 GLN A C 1
ATOM 1627 O O . GLN A 1 203 ? -23.411 -1.987 27.669 1.00 97.44 203 GLN A O 1
ATOM 1632 N N . MET A 1 204 ? -22.485 -0.249 28.764 1.00 97.62 204 MET A N 1
ATOM 1633 C CA . MET A 1 204 ? -23.433 0.762 28.279 1.00 97.62 204 MET A CA 1
ATOM 1634 C C . MET A 1 204 ? -23.397 0.867 26.753 1.00 97.62 204 MET A C 1
ATOM 1636 O O . MET A 1 204 ? -24.430 0.772 26.095 1.00 97.62 204 MET A O 1
ATOM 1640 N N . LEU A 1 205 ? -22.199 0.952 26.168 1.00 97.69 205 LEU A N 1
ATOM 1641 C CA . LEU A 1 205 ? -22.063 1.012 24.714 1.00 97.69 205 LEU A CA 1
ATOM 1642 C C . LEU A 1 205 ? -22.463 -0.294 24.015 1.00 97.69 205 LEU A C 1
ATOM 1644 O O . LEU A 1 205 ? -22.962 -0.250 22.895 1.00 97.69 205 LEU A O 1
ATOM 1648 N N . ALA A 1 206 ? -22.264 -1.455 24.648 1.00 96.62 206 ALA A N 1
ATOM 1649 C CA . ALA A 1 206 ? -22.712 -2.729 24.087 1.00 96.62 206 ALA A CA 1
ATOM 1650 C C . ALA A 1 206 ? -24.244 -2.843 24.100 1.00 96.62 206 ALA A C 1
ATOM 1652 O O . ALA A 1 206 ? -24.819 -3.374 23.154 1.00 96.62 206 ALA A O 1
ATOM 1653 N N . GLN A 1 207 ? -24.899 -2.325 25.143 1.00 96.56 207 GLN A N 1
ATOM 1654 C CA . GLN A 1 207 ? -26.361 -2.266 25.242 1.00 96.56 207 GLN A CA 1
ATOM 1655 C C . GLN A 1 207 ? -26.971 -1.287 24.235 1.00 96.56 207 GLN A C 1
ATOM 1657 O O . GLN A 1 207 ? -28.021 -1.579 23.672 1.00 96.56 207 GLN A O 1
ATOM 1662 N N . ALA A 1 208 ? -26.298 -0.165 23.966 1.00 96.94 208 ALA A N 1
ATOM 1663 C CA . ALA A 1 208 ? -26.725 0.800 22.954 1.00 96.94 208 ALA A CA 1
ATOM 1664 C C . ALA A 1 208 ? -26.644 0.254 21.513 1.00 96.94 208 ALA A C 1
ATOM 1666 O O . ALA A 1 208 ? -27.295 0.785 20.611 1.00 96.94 208 ALA A O 1
ATOM 1667 N N . GLY A 1 209 ? -25.859 -0.806 21.284 1.00 95.19 209 GLY A N 1
ATOM 1668 C CA . GLY A 1 209 ? -25.727 -1.451 19.981 1.00 95.19 209 GLY A CA 1
ATOM 1669 C C . GLY A 1 209 ? -25.265 -0.476 18.899 1.00 95.19 209 GLY A C 1
ATOM 1670 O O . GLY A 1 209 ? -24.335 0.307 19.108 1.00 95.19 209 GLY A O 1
ATOM 1671 N N . ASP A 1 210 ? -25.932 -0.510 17.745 1.00 94.81 210 ASP A N 1
ATOM 1672 C CA . ASP A 1 210 ? -25.552 0.311 16.593 1.00 94.81 210 ASP A CA 1
ATOM 1673 C C . ASP A 1 210 ? -25.923 1.791 16.721 1.00 94.81 210 ASP A C 1
ATOM 1675 O O . ASP A 1 210 ? -25.389 2.627 15.995 1.00 94.81 210 ASP A O 1
ATOM 1679 N N . VAL A 1 211 ? -26.793 2.135 17.674 1.00 96.31 211 VAL A N 1
ATOM 1680 C CA . VAL A 1 211 ? -27.176 3.529 17.934 1.00 96.31 211 VAL A CA 1
ATOM 1681 C C . VAL A 1 211 ? -26.021 4.290 18.585 1.00 96.31 211 VAL A C 1
ATOM 1683 O O . VAL A 1 211 ? -25.860 5.487 18.348 1.00 96.31 211 VAL A O 1
ATOM 1686 N N . GLY A 1 212 ? -25.191 3.613 19.385 1.00 96.88 212 GLY A N 1
ATOM 1687 C CA . GLY A 1 212 ? -24.151 4.259 20.183 1.00 96.88 212 GLY A CA 1
ATOM 1688 C C . GLY A 1 212 ? -24.719 5.255 21.200 1.00 96.88 212 GLY A C 1
ATOM 1689 O O . GLY A 1 212 ? -25.926 5.316 21.427 1.00 96.88 212 GLY A O 1
ATOM 1690 N N . MET A 1 213 ? -23.841 6.034 21.829 1.00 98.31 213 MET A N 1
ATOM 1691 C CA . MET A 1 213 ? -24.223 7.031 22.835 1.00 98.31 213 MET A CA 1
ATOM 1692 C C . MET A 1 213 ? -23.366 8.290 22.713 1.00 98.31 213 MET A C 1
ATOM 1694 O O . MET A 1 213 ? -22.166 8.200 22.436 1.00 98.31 213 MET A O 1
ATOM 1698 N N . THR A 1 214 ? -23.951 9.468 22.923 1.00 98.06 214 THR A N 1
ATOM 1699 C CA . THR A 1 214 ? -23.198 10.725 23.011 1.00 98.06 214 THR A CA 1
ATOM 1700 C C . THR A 1 214 ? -22.449 10.844 24.338 1.00 98.06 214 THR A C 1
ATOM 1702 O O . THR A 1 214 ? -22.680 10.085 25.282 1.00 98.06 214 THR A O 1
ATOM 1705 N N . ASN A 1 215 ? -21.540 11.819 24.439 1.00 96.06 215 ASN A N 1
ATOM 1706 C CA . ASN A 1 215 ? -20.851 12.115 25.700 1.00 96.06 215 ASN A CA 1
ATOM 1707 C C . ASN A 1 215 ? -21.825 12.376 26.859 1.00 96.06 215 ASN A C 1
ATOM 1709 O O . ASN A 1 215 ? -21.580 11.907 27.968 1.00 96.06 215 ASN A O 1
ATOM 1713 N N . SER A 1 216 ? -22.919 13.105 26.619 1.00 97.06 216 SER A N 1
ATOM 1714 C CA . SER A 1 216 ? -23.939 13.347 27.646 1.00 97.06 216 SER A CA 1
ATOM 1715 C C . SER A 1 216 ? -24.644 12.079 28.088 1.00 97.06 216 SER A C 1
ATOM 1717 O O . SER A 1 216 ? -24.689 11.805 29.285 1.00 97.06 216 SER A O 1
ATOM 1719 N N . GLU A 1 217 ? -25.131 11.296 27.126 1.00 98.19 217 GLU A N 1
ATOM 1720 C CA . GLU A 1 217 ? -25.847 10.048 27.388 1.00 98.19 217 GLU A CA 1
ATOM 1721 C C . GLU A 1 217 ? -24.958 9.065 28.164 1.00 98.19 217 GLU A C 1
ATOM 1723 O O . GLU A 1 217 ? -25.407 8.444 29.125 1.00 98.19 217 GLU A O 1
ATOM 1728 N N . LEU A 1 218 ? -23.672 8.965 27.805 1.00 97.56 218 LEU A N 1
ATOM 1729 C CA . LEU A 1 218 ? -22.702 8.136 28.526 1.00 97.56 218 LEU A CA 1
ATOM 1730 C C . LEU A 1 218 ? -22.451 8.624 29.948 1.00 97.56 218 LEU A C 1
ATOM 1732 O O . LEU A 1 218 ? -22.451 7.819 30.876 1.00 97.56 218 LEU A O 1
ATOM 1736 N N . SER A 1 219 ? -22.208 9.923 30.132 1.00 97.62 219 SER A N 1
ATOM 1737 C CA . SER A 1 219 ? -21.977 10.498 31.458 1.00 97.62 219 SER A CA 1
ATOM 1738 C C . SER A 1 219 ? -23.169 10.270 32.387 1.00 97.62 219 SER A C 1
ATOM 1740 O O . SER A 1 219 ? -22.975 9.854 33.530 1.00 97.62 219 SER A O 1
ATOM 1742 N N . GLU A 1 220 ? -24.385 10.481 31.884 1.00 98.06 220 GLU A N 1
ATOM 1743 C CA . GLU A 1 220 ? -25.625 10.252 32.622 1.00 98.06 220 GLU A CA 1
ATOM 1744 C C . GLU A 1 220 ? -25.823 8.766 32.948 1.00 98.06 220 GLU A C 1
ATOM 1746 O O . GLU A 1 220 ? -25.953 8.415 34.121 1.00 98.06 220 GLU A O 1
ATOM 1751 N N . ALA A 1 221 ? -25.739 7.880 31.950 1.00 97.62 221 ALA A N 1
ATOM 1752 C CA . ALA A 1 221 ? -25.926 6.439 32.136 1.00 97.62 221 ALA A CA 1
ATOM 1753 C C . ALA A 1 221 ? -24.894 5.815 33.090 1.00 97.62 221 ALA A C 1
ATOM 1755 O O . ALA A 1 221 ? -25.189 4.867 33.817 1.00 97.62 221 ALA A O 1
ATOM 1756 N N . MET A 1 222 ? -23.674 6.355 33.114 1.00 97.69 222 MET A N 1
ATOM 1757 C CA . MET A 1 222 ? -22.613 5.910 34.015 1.00 97.69 222 MET A CA 1
ATOM 1758 C C . MET A 1 222 ? -22.648 6.582 35.395 1.00 97.69 222 MET A C 1
ATOM 1760 O O . MET A 1 222 ? -21.898 6.163 36.279 1.00 97.69 222 MET A O 1
ATOM 1764 N N . GLY A 1 223 ? -23.459 7.628 35.584 1.00 97.62 223 GLY A N 1
ATOM 1765 C CA . GLY A 1 223 ? -23.500 8.417 36.815 1.00 97.62 223 GLY A CA 1
ATOM 1766 C C . GLY A 1 223 ? -22.191 9.160 37.115 1.00 97.62 223 GLY A C 1
ATOM 1767 O O . GLY A 1 223 ? -21.802 9.273 38.278 1.00 97.62 223 GLY A O 1
ATOM 1768 N N . ILE A 1 224 ? -21.474 9.632 36.086 1.00 97.81 224 ILE A N 1
ATOM 1769 C CA . ILE A 1 224 ? -20.195 10.351 36.232 1.00 97.81 224 ILE A CA 1
ATOM 1770 C C . ILE A 1 224 ? -20.196 11.684 35.485 1.00 97.81 224 ILE A C 1
ATOM 1772 O O . ILE A 1 224 ? -20.882 11.870 34.486 1.00 97.81 224 ILE A O 1
ATOM 1776 N N . SER A 1 225 ? -19.357 12.618 35.933 1.00 97.62 225 SER A N 1
ATOM 1777 C CA . SER A 1 225 ? -19.190 13.902 35.247 1.00 97.62 225 SER A CA 1
ATOM 1778 C C . SER A 1 225 ? -18.544 13.741 33.859 1.00 97.62 225 SER A C 1
ATOM 1780 O O . SER A 1 225 ? -17.748 12.822 33.637 1.00 97.62 225 SER A O 1
ATOM 1782 N N . ARG A 1 226 ? -18.813 14.676 32.936 1.00 96.06 226 ARG A N 1
ATOM 1783 C CA . ARG A 1 226 ? -18.153 14.714 31.614 1.00 96.06 226 ARG A CA 1
ATOM 1784 C C . ARG A 1 226 ? -16.614 14.756 31.709 1.00 96.06 226 ARG A C 1
ATOM 1786 O O . ARG A 1 226 ? -15.973 13.988 30.993 1.00 96.06 226 ARG A O 1
ATOM 1793 N N . PRO A 1 227 ? -15.984 15.547 32.607 1.00 97.06 227 PRO A N 1
ATOM 1794 C CA . PRO A 1 227 ? -14.534 15.478 32.820 1.00 97.06 227 PRO A CA 1
ATOM 1795 C C . PRO A 1 227 ? -14.039 14.090 33.249 1.00 97.06 227 PRO A C 1
ATOM 1797 O O . PRO A 1 227 ? -13.009 13.621 32.766 1.00 97.06 227 PRO A O 1
ATOM 1800 N N . SER A 1 228 ? -14.786 13.400 34.117 1.00 96.69 228 SER A N 1
ATOM 1801 C CA . SER A 1 228 ? -14.452 12.034 34.540 1.00 96.69 228 SER A CA 1
ATOM 1802 C C . SER A 1 228 ? -14.540 11.036 33.381 1.00 96.69 228 SER A C 1
ATOM 1804 O O . SER A 1 228 ? -13.661 10.183 33.253 1.00 96.69 228 SER A O 1
ATOM 1806 N N . LEU A 1 229 ? -15.552 11.164 32.513 1.00 97.19 229 LEU A N 1
ATOM 1807 C CA . LEU A 1 229 ? -15.657 10.373 31.283 1.00 97.19 229 LEU A CA 1
ATOM 1808 C C . LEU A 1 229 ? -14.469 10.647 30.347 1.00 97.19 229 LEU A C 1
ATOM 1810 O O . LEU A 1 229 ? -13.857 9.706 29.845 1.00 97.19 229 LEU A O 1
ATOM 1814 N N . GLY A 1 230 ? -14.072 11.913 30.186 1.00 95.88 230 GLY A N 1
ATOM 1815 C CA . GLY A 1 230 ? -12.879 12.291 29.424 1.00 95.88 230 GLY A CA 1
ATOM 1816 C C . GLY A 1 230 ? -11.605 11.617 29.946 1.00 95.88 230 GLY A C 1
ATOM 1817 O O . GLY A 1 230 ? -10.847 11.038 29.168 1.00 95.88 230 GLY A O 1
ATOM 1818 N N . GLY A 1 231 ? -11.402 11.598 31.268 1.00 96.44 231 GLY A N 1
ATOM 1819 C CA . GLY A 1 231 ? -10.284 10.881 31.894 1.00 96.44 231 GLY A CA 1
ATOM 1820 C C . GLY A 1 231 ? -10.328 9.365 31.658 1.00 96.44 231 GLY A C 1
ATOM 1821 O O . GLY A 1 231 ? -9.294 8.740 31.409 1.00 96.44 231 GLY A O 1
ATOM 1822 N N . LEU A 1 232 ? -11.524 8.771 31.672 1.00 96.62 232 LEU A N 1
ATOM 1823 C CA . LEU A 1 232 ? -11.729 7.349 31.390 1.00 96.62 232 LEU A CA 1
ATOM 1824 C C . LEU A 1 232 ? -11.363 6.987 29.942 1.00 96.62 232 LEU A C 1
ATOM 1826 O O . LEU A 1 232 ? -10.650 6.004 29.714 1.00 96.62 232 LEU A O 1
ATOM 1830 N N . LEU A 1 233 ? -11.822 7.791 28.978 1.00 95.31 233 LEU A N 1
ATOM 1831 C CA . LEU A 1 233 ? -11.508 7.635 27.556 1.00 95.31 233 LEU A CA 1
ATOM 1832 C C . LEU A 1 233 ? -10.019 7.876 27.284 1.00 95.31 233 LEU A C 1
ATOM 1834 O O . LEU A 1 233 ? -9.409 7.110 26.541 1.00 95.31 233 LEU A O 1
ATOM 1838 N N . GLY A 1 234 ? -9.402 8.860 27.943 1.00 94.31 234 GLY A N 1
ATOM 1839 C CA . GLY A 1 234 ? -7.960 9.108 27.860 1.00 94.31 234 GLY A CA 1
ATOM 1840 C C . GLY A 1 234 ? -7.127 7.927 28.369 1.00 94.31 234 GLY A C 1
ATOM 1841 O O . GLY A 1 234 ? -6.177 7.501 27.710 1.00 94.31 234 GLY A O 1
ATOM 1842 N N . ALA A 1 235 ? -7.524 7.321 29.493 1.00 93.88 235 ALA A N 1
ATOM 1843 C CA . ALA A 1 235 ? -6.876 6.116 30.012 1.00 93.88 235 ALA A CA 1
ATOM 1844 C C . ALA A 1 235 ? -7.013 4.912 29.059 1.00 93.88 235 ALA A C 1
ATOM 1846 O O . ALA A 1 235 ? -6.087 4.103 28.951 1.00 93.88 235 ALA A O 1
ATOM 1847 N N . LEU A 1 236 ? -8.145 4.785 28.353 1.00 93.75 236 LEU A N 1
ATOM 1848 C CA . LEU A 1 236 ? -8.319 3.786 27.292 1.00 93.75 236 LEU A CA 1
ATOM 1849 C C . LEU A 1 236 ? -7.456 4.094 26.065 1.00 93.75 236 LEU A C 1
ATOM 1851 O O . LEU A 1 236 ? -6.803 3.185 25.561 1.00 93.75 236 LEU A O 1
ATOM 1855 N N . GLY A 1 237 ? -7.381 5.354 25.634 1.00 92.69 237 GLY A N 1
ATOM 1856 C CA . GLY A 1 237 ? -6.502 5.780 24.544 1.00 92.69 237 GLY A CA 1
ATOM 1857 C C . GLY A 1 237 ? -5.048 5.407 24.820 1.00 92.69 237 GLY A C 1
ATOM 1858 O O . GLY A 1 237 ? -4.434 4.691 24.035 1.00 92.69 237 GLY A O 1
ATOM 1859 N N . TYR A 1 238 ? -4.535 5.751 26.007 1.00 92.00 238 TYR A N 1
ATOM 1860 C CA . TYR A 1 238 ? -3.184 5.364 26.428 1.00 92.00 238 TYR A CA 1
ATOM 1861 C C . TYR A 1 238 ? -2.981 3.841 26.414 1.00 92.00 238 TYR A C 1
ATOM 1863 O O . TYR A 1 238 ? -1.914 3.331 26.056 1.00 92.00 238 TYR A O 1
ATOM 1871 N N . ARG A 1 239 ? -4.013 3.080 26.792 1.00 91.94 239 ARG A N 1
ATOM 1872 C CA . ARG A 1 239 ? -3.984 1.618 26.756 1.00 91.94 239 ARG A CA 1
ATOM 1873 C C . ARG A 1 239 ? -3.845 1.085 25.329 1.00 91.94 239 ARG A C 1
ATOM 1875 O O . ARG A 1 239 ? -3.021 0.196 25.115 1.00 91.94 239 ARG A O 1
ATOM 1882 N N . ILE A 1 240 ? -4.590 1.640 24.382 1.00 91.50 240 ILE A N 1
ATOM 1883 C CA . ILE A 1 240 ? -4.566 1.254 22.966 1.00 91.50 240 ILE A CA 1
ATOM 1884 C C . ILE A 1 240 ? -3.209 1.572 22.343 1.00 91.50 240 ILE A C 1
ATOM 1886 O O . ILE A 1 240 ? -2.572 0.655 21.838 1.00 91.50 240 ILE A O 1
ATOM 1890 N N . THR A 1 241 ? -2.704 2.800 22.504 1.00 89.56 241 THR A N 1
ATOM 1891 C CA . THR A 1 241 ? -1.415 3.245 21.935 1.00 89.56 241 THR A CA 1
ATOM 1892 C C . THR A 1 241 ? -0.232 2.363 22.343 1.00 89.56 241 THR A C 1
ATOM 1894 O O . THR A 1 241 ? 0.727 2.218 21.597 1.00 89.56 241 THR A O 1
ATOM 1897 N N . HIS A 1 242 ? -0.293 1.742 23.523 1.00 89.69 242 HIS A N 1
ATOM 1898 C CA . HIS A 1 242 ? 0.765 0.857 24.025 1.00 89.69 242 HIS A CA 1
ATOM 1899 C C . HIS A 1 242 ? 0.476 -0.637 23.778 1.00 89.69 242 HIS A C 1
ATOM 1901 O O . HIS A 1 242 ? 1.054 -1.493 24.451 1.00 89.69 242 HIS A O 1
ATOM 1907 N N . THR A 1 243 ? -0.472 -0.982 22.900 1.00 89.25 243 THR A N 1
ATOM 1908 C CA . THR A 1 243 ? -0.759 -2.374 22.524 1.00 89.25 243 THR A CA 1
ATOM 1909 C C . THR A 1 243 ? -0.381 -2.624 21.071 1.00 89.25 243 THR A C 1
ATOM 1911 O O . THR A 1 243 ? -0.909 -1.991 20.164 1.00 89.25 243 THR A O 1
ATOM 1914 N N . GLN A 1 244 ? 0.508 -3.591 20.848 1.00 86.00 244 GLN A N 1
ATOM 1915 C CA . GLN A 1 244 ? 0.946 -3.975 19.510 1.00 86.00 244 GLN A CA 1
ATOM 1916 C C . GLN A 1 244 ? -0.235 -4.443 18.639 1.00 86.00 244 GLN A C 1
ATOM 1918 O O . GLN A 1 244 ? -1.064 -5.248 19.071 1.00 86.00 244 GLN A O 1
ATOM 1923 N N . GLY A 1 245 ? -0.293 -3.943 17.401 1.00 82.62 245 GLY A N 1
ATOM 1924 C CA . GLY A 1 245 ? -1.335 -4.262 16.416 1.00 82.62 245 GLY A CA 1
ATOM 1925 C C . GLY A 1 245 ? -2.600 -3.399 16.499 1.00 82.62 245 GLY A C 1
ATOM 1926 O O . GLY A 1 245 ? -3.505 -3.586 15.692 1.00 82.62 245 GLY A O 1
ATOM 1927 N N . LEU A 1 246 ? -2.654 -2.433 17.424 1.00 84.88 246 LEU A N 1
ATOM 1928 C CA . LEU A 1 246 ? -3.608 -1.323 17.391 1.00 84.88 246 LEU A CA 1
ATOM 1929 C C . LEU A 1 246 ? -2.826 -0.052 17.050 1.00 84.88 246 LEU A C 1
ATOM 1931 O O . LEU A 1 246 ? -1.915 0.329 17.783 1.00 84.88 246 LEU A O 1
ATOM 1935 N N . THR A 1 247 ? -3.100 0.543 15.892 1.00 68.12 247 THR A N 1
ATOM 1936 C CA . THR A 1 247 ? -2.241 1.585 15.306 1.00 68.12 247 THR A CA 1
ATOM 1937 C C . THR A 1 247 ? -3.004 2.845 14.929 1.00 68.12 247 THR A C 1
ATOM 1939 O O . THR A 1 247 ? -2.449 3.678 14.214 1.00 68.12 247 THR A O 1
ATOM 1942 N N . SER A 1 248 ? -4.261 3.015 15.358 1.00 63.44 248 SER A N 1
ATOM 1943 C CA . SER A 1 248 ? -4.997 4.217 14.977 1.00 63.44 248 SER A CA 1
ATOM 1944 C C . SER A 1 248 ? -4.310 5.462 15.534 1.00 63.44 248 SER A C 1
ATOM 1946 O O . SER A 1 248 ? -4.106 5.628 16.739 1.00 63.44 248 SER A O 1
ATOM 1948 N N . SER A 1 249 ? -4.007 6.385 14.626 1.00 57.72 249 SER A N 1
ATOM 1949 C CA . SER A 1 249 ? -3.562 7.743 14.944 1.00 57.72 249 SER A CA 1
ATOM 1950 C C . SER A 1 249 ? -4.602 8.512 15.772 1.00 57.72 249 SER A C 1
ATOM 1952 O O . SER A 1 249 ? -4.270 9.470 16.462 1.00 57.72 249 SER A O 1
ATOM 1954 N N . THR A 1 250 ? -5.859 8.060 15.757 1.00 60.53 250 THR A N 1
ATOM 1955 C CA . THR A 1 250 ? -7.001 8.657 16.464 1.00 60.53 250 THR A CA 1
ATOM 1956 C C . THR A 1 250 ? -7.206 8.148 17.901 1.00 60.53 250 THR A C 1
ATOM 1958 O O . THR A 1 250 ? -8.228 8.441 18.522 1.00 60.53 250 THR A O 1
ATOM 1961 N N . GLY A 1 251 ? -6.282 7.353 18.451 1.00 78.75 251 GLY A N 1
ATOM 1962 C CA . GLY A 1 251 ? -6.353 6.874 19.835 1.00 78.75 251 GLY A CA 1
ATOM 1963 C C . GLY A 1 251 ? -7.406 5.782 20.042 1.00 78.75 251 GLY A C 1
ATOM 1964 O O . GLY A 1 251 ? -7.126 4.605 19.855 1.00 78.75 251 GLY A O 1
ATOM 1965 N N . ILE A 1 252 ? -8.625 6.145 20.457 1.00 89.25 252 ILE A N 1
ATOM 1966 C CA . ILE A 1 252 ? -9.702 5.166 20.727 1.00 89.25 252 ILE A CA 1
ATOM 1967 C C . ILE A 1 252 ? -10.454 4.706 19.468 1.00 89.25 252 ILE A C 1
ATOM 1969 O O . ILE A 1 252 ? -11.304 3.818 19.547 1.00 89.25 252 ILE A O 1
ATOM 1973 N N . GLY A 1 253 ? -10.128 5.283 18.308 1.00 88.31 253 GLY A N 1
ATOM 1974 C CA . GLY A 1 253 ? -10.777 4.984 17.029 1.00 88.31 253 GLY A CA 1
ATOM 1975 C C . GLY A 1 253 ? -10.595 3.544 16.541 1.00 88.31 253 GLY A C 1
ATOM 1976 O O . GLY A 1 253 ? -11.415 3.078 15.752 1.00 88.31 253 GLY A O 1
ATOM 1977 N N . ASP A 1 254 ? -9.594 2.813 17.045 1.00 86.62 254 ASP A N 1
ATOM 1978 C CA . ASP A 1 254 ? -9.442 1.375 16.774 1.00 86.62 254 ASP A CA 1
ATOM 1979 C C . ASP A 1 254 ? -10.621 0.556 17.307 1.00 86.62 254 ASP A C 1
ATOM 1981 O O . ASP A 1 254 ? -11.018 -0.428 16.691 1.00 86.62 254 ASP A O 1
ATOM 1985 N N . ILE A 1 255 ? -11.202 0.954 18.442 1.00 93.31 255 ILE A N 1
ATOM 1986 C CA . ILE A 1 255 ? -12.225 0.162 19.141 1.00 93.31 255 ILE A CA 1
ATOM 1987 C C . ILE A 1 255 ? -13.605 0.826 19.156 1.00 93.31 255 ILE A C 1
ATOM 1989 O O . ILE A 1 255 ? -14.609 0.136 19.351 1.00 93.31 255 ILE A O 1
ATOM 1993 N N . PHE A 1 256 ? -13.669 2.134 18.890 1.00 95.31 256 PHE A N 1
ATOM 1994 C CA . PHE A 1 256 ? -14.912 2.889 18.768 1.00 95.31 256 PHE A CA 1
ATOM 1995 C C . PHE A 1 256 ? -15.062 3.527 17.384 1.00 95.31 256 PHE A C 1
ATOM 1997 O O . PHE A 1 256 ? -14.094 4.008 16.792 1.00 95.31 256 PHE A O 1
ATOM 2004 N N . ALA A 1 257 ? -16.287 3.548 16.866 1.00 93.88 257 ALA A N 1
ATOM 2005 C CA . ALA A 1 257 ? -16.678 4.481 15.820 1.00 93.88 257 ALA A CA 1
ATOM 2006 C C . ALA A 1 257 ? -17.105 5.788 16.497 1.00 93.88 257 ALA A C 1
ATOM 2008 O O . ALA A 1 257 ? -17.874 5.765 17.460 1.00 93.88 257 ALA A O 1
ATOM 2009 N N . ILE A 1 258 ? -16.551 6.908 16.031 1.00 94.62 258 ILE A N 1
ATOM 2010 C CA . ILE A 1 258 ? -16.785 8.239 16.593 1.00 94.62 258 ILE A CA 1
ATOM 2011 C C . ILE A 1 258 ? -17.407 9.085 15.491 1.00 94.62 258 ILE A C 1
ATOM 2013 O O . ILE A 1 258 ? -16.777 9.306 14.459 1.00 94.62 258 ILE A O 1
ATOM 2017 N N . THR A 1 259 ? -18.642 9.528 15.696 1.00 94.62 259 THR A N 1
ATOM 2018 C CA . THR A 1 259 ? -19.395 10.318 14.713 1.00 94.62 259 THR A CA 1
ATOM 2019 C C . THR A 1 259 ? -19.971 11.573 15.366 1.00 94.62 259 THR A C 1
ATOM 2021 O O . THR A 1 259 ? -20.261 11.553 16.562 1.00 94.62 259 THR A O 1
ATOM 2024 N N . PRO A 1 260 ? -20.107 12.692 14.639 1.00 96.06 260 PRO A N 1
ATOM 2025 C CA . PRO A 1 260 ? -20.821 13.855 15.153 1.00 96.06 260 PRO A CA 1
ATOM 2026 C C . PRO A 1 260 ? -22.322 13.545 15.273 1.00 96.06 260 PRO A C 1
ATOM 2028 O O . PRO A 1 260 ? -22.918 12.969 14.364 1.00 96.06 260 PRO A O 1
ATOM 2031 N N . ALA A 1 261 ? -22.932 13.924 16.392 1.00 95.31 261 ALA A N 1
ATOM 2032 C CA . ALA A 1 261 ? -24.374 13.879 16.616 1.00 95.31 261 ALA A CA 1
ATOM 2033 C C . ALA A 1 261 ? -25.032 15.225 16.261 1.00 95.31 261 ALA A C 1
ATOM 2035 O O . ALA A 1 261 ? -24.364 16.255 16.184 1.00 95.31 261 ALA A O 1
ATOM 2036 N N . GLU A 1 262 ? -26.358 15.233 16.089 1.00 93.00 262 GLU A N 1
ATOM 2037 C CA . GLU A 1 262 ? -27.136 16.432 15.718 1.00 93.00 262 GLU A CA 1
ATOM 2038 C C . GLU A 1 262 ? -26.979 17.596 16.709 1.00 93.00 262 GLU A C 1
ATOM 2040 O O . GLU A 1 262 ? -27.006 18.760 16.323 1.00 93.00 262 GLU A O 1
ATOM 2045 N N . ASN A 1 263 ? -26.757 17.287 17.987 1.00 91.88 263 ASN A N 1
ATOM 2046 C CA . ASN A 1 263 ? -26.532 18.268 19.048 1.00 91.88 263 ASN A CA 1
ATOM 2047 C C . ASN A 1 263 ? -25.084 18.803 19.104 1.00 91.88 263 ASN A C 1
ATOM 2049 O O . ASN A 1 263 ? -24.728 19.501 20.052 1.00 91.88 263 ASN A O 1
ATOM 2053 N N . GLY A 1 264 ? -24.239 18.451 18.130 1.00 93.81 264 GLY A N 1
ATOM 2054 C CA . GLY A 1 264 ? -22.828 18.839 18.075 1.00 93.81 264 GLY A CA 1
ATOM 2055 C C . GLY A 1 264 ? -21.905 18.031 18.995 1.00 93.81 264 GLY A C 1
ATOM 2056 O O . GLY A 1 264 ? -20.707 18.309 19.045 1.00 93.81 264 GLY A O 1
ATOM 2057 N N . GLU A 1 265 ? -22.417 17.031 19.721 1.00 95.88 265 GLU A N 1
ATOM 2058 C CA . GLU A 1 265 ? -21.590 16.135 20.533 1.00 95.88 265 GLU A CA 1
ATOM 2059 C C . GLU A 1 265 ? -20.965 15.012 19.697 1.00 95.88 265 GLU A C 1
ATOM 2061 O O . GLU A 1 265 ? -21.411 14.691 18.598 1.00 95.88 265 GLU A O 1
ATOM 2066 N N . LEU A 1 266 ? -19.935 14.365 20.246 1.00 95.00 266 LEU A N 1
ATOM 2067 C CA . LEU A 1 266 ? -19.414 13.117 19.693 1.00 95.00 266 LEU A CA 1
ATOM 2068 C C . LEU A 1 266 ? -20.245 11.937 20.201 1.00 95.00 266 LEU A C 1
ATOM 2070 O O . LEU A 1 266 ? -20.471 11.803 21.407 1.00 95.00 266 LEU A O 1
ATOM 2074 N N . ARG A 1 267 ? -20.661 11.080 19.270 1.00 97.06 267 ARG A N 1
ATOM 2075 C CA . ARG A 1 267 ? -21.322 9.794 19.487 1.00 97.06 267 ARG A CA 1
ATOM 2076 C C . ARG A 1 267 ? -20.300 8.674 19.373 1.00 97.06 267 ARG A C 1
ATOM 2078 O O . ARG A 1 267 ? -19.560 8.601 18.393 1.00 97.06 267 ARG A O 1
ATOM 2085 N N . TYR A 1 268 ? -20.283 7.802 20.372 1.00 97.38 268 TYR A N 1
ATOM 2086 C CA . TYR A 1 268 ? -19.397 6.651 20.466 1.00 97.38 268 TYR A CA 1
ATOM 2087 C C . TYR A 1 268 ? -20.204 5.376 20.251 1.00 97.38 268 TYR A C 1
ATOM 2089 O O . TYR A 1 268 ? -21.239 5.176 20.881 1.00 97.38 268 TYR A O 1
ATOM 2097 N N . GLN A 1 269 ? -19.707 4.493 19.395 1.00 97.44 269 GLN A N 1
ATOM 2098 C CA . GLN A 1 269 ? -20.291 3.179 19.128 1.00 97.44 269 GLN A CA 1
ATOM 2099 C C . GLN A 1 269 ? -19.187 2.122 19.210 1.00 97.44 269 GLN A C 1
ATOM 2101 O O . GLN A 1 269 ? -18.084 2.332 18.701 1.00 97.44 269 GLN A O 1
ATOM 2106 N N . ILE A 1 270 ? -19.457 0.979 19.848 1.00 96.50 270 ILE A N 1
ATOM 2107 C CA . ILE A 1 270 ? -18.508 -0.143 19.868 1.00 96.50 270 ILE A CA 1
ATOM 2108 C C . ILE A 1 270 ? -18.351 -0.704 18.455 1.00 96.50 270 ILE A C 1
ATOM 2110 O O . ILE A 1 270 ? -19.329 -1.062 17.805 1.00 96.50 270 ILE A O 1
ATOM 2114 N N . ARG A 1 271 ? -17.104 -0.844 17.994 1.00 95.12 271 ARG A N 1
ATOM 2115 C CA . ARG A 1 271 ? -16.828 -1.544 16.735 1.00 95.12 271 ARG A CA 1
ATOM 2116 C C . ARG A 1 271 ? -17.008 -3.058 16.900 1.00 95.12 271 ARG A C 1
ATOM 2118 O O . ARG A 1 271 ? -16.695 -3.590 17.971 1.00 95.12 271 ARG A O 1
ATOM 2125 N N . PRO A 1 272 ? -17.374 -3.788 15.827 1.00 95.12 272 PRO A N 1
ATOM 2126 C CA . PRO A 1 272 ? -17.514 -5.245 15.867 1.00 95.12 272 PRO A CA 1
ATOM 2127 C C . PRO A 1 272 ? -16.289 -5.976 16.436 1.00 95.12 272 PRO A C 1
ATOM 2129 O O . PRO A 1 272 ? -16.444 -6.949 17.171 1.00 95.12 272 PRO A O 1
ATOM 2132 N N . ILE A 1 273 ? -15.078 -5.480 16.157 1.00 94.44 273 ILE A N 1
ATOM 2133 C CA . ILE A 1 273 ? -13.826 -6.069 16.657 1.00 94.44 273 ILE A CA 1
ATOM 2134 C C . ILE A 1 273 ? -13.722 -6.025 18.189 1.00 94.44 273 ILE A C 1
ATOM 2136 O O . ILE A 1 273 ? -13.320 -7.009 18.811 1.00 94.44 273 ILE A O 1
ATOM 2140 N N . LEU A 1 274 ? -14.149 -4.922 18.816 1.00 96.38 274 LEU A N 1
ATOM 2141 C CA . LEU A 1 274 ? -14.156 -4.788 20.269 1.00 96.38 274 LEU A CA 1
ATOM 2142 C C . LEU A 1 274 ? -15.277 -5.631 20.872 1.00 96.38 274 LEU A C 1
ATOM 2144 O O . LEU A 1 274 ? -15.039 -6.311 21.865 1.00 96.38 274 LEU A O 1
ATOM 2148 N N . LEU A 1 275 ? -16.467 -5.644 20.264 1.00 96.38 275 LEU A N 1
ATOM 2149 C CA . LEU A 1 275 ? -17.584 -6.459 20.745 1.00 96.38 275 LEU A CA 1
ATOM 2150 C C . LEU A 1 275 ? -17.213 -7.949 20.806 1.00 96.38 275 LEU A C 1
ATOM 2152 O O . LEU A 1 275 ? -17.450 -8.609 21.818 1.00 96.38 275 LEU A O 1
ATOM 2156 N N . GLN A 1 276 ? -16.587 -8.467 19.746 1.00 95.94 276 GLN A N 1
ATOM 2157 C CA . GLN A 1 276 ? -16.112 -9.850 19.696 1.00 95.94 276 GLN A CA 1
ATOM 2158 C C . GLN A 1 276 ? -15.050 -10.126 20.766 1.00 95.94 276 GLN A C 1
ATOM 2160 O O . GLN A 1 276 ? -15.138 -11.132 21.471 1.00 95.94 276 GLN A O 1
ATOM 2165 N N . ALA A 1 277 ? -14.086 -9.218 20.941 1.00 96.69 277 ALA A N 1
ATOM 2166 C CA . ALA A 1 277 ? -13.062 -9.348 21.973 1.00 96.69 277 ALA A CA 1
ATOM 2167 C C . ALA A 1 277 ? -13.655 -9.324 23.395 1.00 96.69 277 ALA A C 1
ATOM 2169 O O . ALA A 1 277 ? -13.285 -10.147 24.228 1.00 96.69 277 ALA A O 1
ATOM 2170 N N . LEU A 1 278 ? -14.612 -8.433 23.677 1.00 97.25 278 LEU A N 1
ATOM 2171 C CA . LEU A 1 278 ? -15.273 -8.336 24.982 1.00 97.25 278 LEU A CA 1
ATOM 2172 C C . LEU A 1 278 ? -16.047 -9.613 25.336 1.00 97.25 278 LEU A C 1
ATOM 2174 O O . LEU A 1 278 ? -15.968 -10.067 26.480 1.00 97.25 278 LEU A O 1
ATOM 2178 N N . LYS A 1 279 ? -16.748 -10.207 24.359 1.00 96.31 279 LYS A N 1
ATOM 2179 C CA . LYS A 1 279 ? -17.447 -11.494 24.516 1.00 96.31 279 LYS A CA 1
ATOM 2180 C C . LYS A 1 279 ? -16.471 -12.648 24.734 1.00 96.31 279 LYS A C 1
ATOM 2182 O O . LYS A 1 279 ? -16.648 -13.437 25.659 1.00 96.31 279 LYS A O 1
ATOM 2187 N N . ALA A 1 280 ? -15.403 -12.715 23.935 1.00 95.38 280 ALA A N 1
ATOM 2188 C CA . ALA A 1 280 ? -14.364 -13.737 24.078 1.00 95.38 280 ALA A CA 1
ATOM 2189 C C . ALA A 1 280 ? -13.710 -13.712 25.470 1.00 95.38 280 ALA A C 1
ATOM 2191 O O . ALA A 1 280 ? -13.347 -14.758 26.006 1.00 95.38 280 ALA A O 1
ATOM 2192 N N . GLU A 1 281 ? -13.601 -12.526 26.072 1.00 96.62 281 GLU A N 1
ATOM 2193 C CA . GLU A 1 281 ? -13.031 -12.328 27.405 1.00 96.62 281 GLU A CA 1
ATOM 2194 C C . GLU A 1 281 ? -14.059 -12.289 28.542 1.00 96.62 281 GLU A C 1
ATOM 2196 O O . GLU A 1 281 ? -13.691 -12.016 29.686 1.00 96.62 281 GLU A O 1
ATOM 2201 N N . LYS A 1 282 ? -15.335 -12.590 28.259 1.00 95.81 282 LYS A N 1
ATOM 2202 C CA . LYS A 1 282 ? -16.431 -12.626 29.246 1.00 95.81 282 LYS A CA 1
ATOM 2203 C C . LYS A 1 282 ? -16.540 -11.335 30.073 1.00 95.81 282 LYS A C 1
ATOM 2205 O O . LYS A 1 282 ? -16.864 -11.366 31.260 1.00 95.81 282 LYS A O 1
ATOM 2210 N N . ILE A 1 283 ? -16.222 -10.192 29.461 1.00 93.50 283 ILE A N 1
ATOM 2211 C CA . ILE A 1 283 ? -16.335 -8.865 30.094 1.00 93.50 283 ILE A CA 1
ATOM 2212 C C . ILE A 1 283 ? -17.781 -8.366 30.020 1.00 93.50 283 ILE A C 1
ATOM 2214 O O . ILE A 1 283 ? -18.262 -7.697 30.938 1.00 93.50 283 ILE A O 1
ATOM 2218 N N . ILE A 1 284 ? -18.458 -8.713 28.929 1.00 91.12 284 ILE A N 1
ATOM 2219 C CA . ILE A 1 284 ? -19.885 -8.500 28.696 1.00 91.12 284 ILE A CA 1
ATOM 2220 C C . ILE A 1 284 ? -20.540 -9.861 28.400 1.00 91.12 284 ILE A C 1
ATOM 2222 O O . ILE A 1 284 ? -19.819 -10.778 27.985 1.00 91.12 284 ILE A O 1
ATOM 2226 N N . PRO A 1 285 ? -21.855 -10.006 28.644 1.00 74.62 285 PRO A N 1
ATOM 2227 C CA . PRO A 1 285 ? -22.600 -11.212 28.287 1.00 74.62 285 PRO A CA 1
ATOM 2228 C C . PRO A 1 285 ? -22.635 -11.485 26.773 1.00 74.62 285 PRO A C 1
ATOM 2230 O O . PRO A 1 285 ? -22.508 -10.535 25.962 1.00 74.62 285 PRO A O 1
#

Secondary structure (DSSP, 8-state):
--HHHHHHHHHHHHHHHHHHHHHHHHHHHHHHHHHHHHHHHHHHHHHHH---GGG---HHHHHHHHTTTTS-HHHHHHHHHHHHHHHHHHHH-S--TT--HHHHHHHHH-TTT-SEES-SSHHHHHHHHHHHHHHIIIIIHHHHHS-----HHHHHHHHHHHHHHHHHHHHPEEPPPHHHHHHHHHHHHHSSPPPHHHHHHHHHHHHHGGG-EEHHHHHHHHT--HHHHHHHHHHHHHHHHTSTT---TTSGGGTEEEEE-TTSPEEEEE-HHHHHHHHHTTS--

Sequence (285 aa):
MPKDSQLVNSILQVFTDYEETWDAKLRDKAEQIRQLEQQVAQLESELLEAVTPDDIIDEALKDRLLKLKSAPLDTTLREAGVVLESRLRKAGGDVDKTLTGVHLVDAVFNLEKGRLIFSDHPTEQEGIRMLFRGAIQFVRNPPMHKLIDYQEGAAKTLIRLIDSLLVLLEEGKPRITDKEKIESTRLMLKRRPLSKGQRLLFQMLAQAGDVGMTNSELSEAMGISRPSLGGLLGALGYRITHTQGLTSSTGIGDIFAITPAENGELRYQIRPILLQALKAEKIIP

Foldseek 3Di:
DPPVVVVVVVVVVVVVVVVVVVVVVVVVVVVVVVVVVVVVVVVVVVVLLPPQLVVQDPPVLSVQLVVCSPPALLVNLQSLLVVLQVLLDVLQDPDDPPDDQLRSLCCQQPQPRHFWDLDPDSVVSVVLSVLSNCLSVPRNPDSVPHDDRDDPVRSSVSSVSSSVNSVVSVSIDTDQDLVNLLVLLLCLPPVDPDDPLRLQLVQVQVVCAPVFAFLVRSCVSSVHDSVVVVVNLVVQLVSQVPTPPRDDPVRCVSQWDWDQDPVRTIGTHGDPSNVVSCVVVVSDD